Protein AF-A0A8E2E6J8-F1 (afdb_monomer)

Radius of gyration: 18.17 Å; Cα contacts (8 Å, |Δi|>4): 365; chains: 1; bounding box: 43×36×53 Å

Structure (mmCIF, N/CA/C/O backbone):
data_AF-A0A8E2E6J8-F1
#
_entry.id   AF-A0A8E2E6J8-F1
#
loop_
_atom_site.group_PDB
_atom_site.id
_atom_site.type_symbol
_atom_site.label_atom_id
_atom_site.label_alt_id
_atom_site.label_comp_id
_atom_site.label_asym_id
_atom_site.label_entity_id
_atom_site.label_seq_id
_atom_site.pdbx_PDB_ins_code
_atom_site.Cartn_x
_atom_site.Cartn_y
_atom_site.Cartn_z
_atom_site.occupancy
_atom_site.B_iso_or_equiv
_atom_site.auth_seq_id
_atom_site.auth_comp_id
_atom_site.auth_asym_id
_atom_site.auth_atom_id
_atom_site.pdbx_PDB_model_num
ATOM 1 N N . MET A 1 1 ? -7.596 -17.505 -2.147 1.00 49.59 1 MET A N 1
ATOM 2 C CA . MET A 1 1 ? -8.979 -17.289 -1.653 1.00 49.59 1 MET A CA 1
ATOM 3 C C . MET A 1 1 ? -8.978 -17.350 -0.128 1.00 49.59 1 MET A C 1
ATOM 5 O O . MET A 1 1 ? -9.032 -18.435 0.430 1.00 49.59 1 MET A O 1
ATOM 9 N N . GLY A 1 2 ? -8.846 -16.197 0.534 1.00 65.56 2 GLY A N 1
ATOM 10 C CA . GLY A 1 2 ? -8.866 -16.060 2.003 1.00 65.56 2 GLY A CA 1
ATOM 11 C C . GLY A 1 2 ? -9.694 -14.857 2.477 1.00 65.56 2 GLY A C 1
ATOM 12 O O . GLY A 1 2 ? -9.529 -14.381 3.594 1.00 65.56 2 GLY A O 1
ATOM 13 N N . GLN A 1 3 ? -10.557 -14.318 1.610 1.00 74.56 3 GLN A N 1
ATOM 14 C CA . GLN A 1 3 ? -11.328 -13.111 1.902 1.00 74.56 3 GLN A CA 1
ATOM 15 C C . GLN A 1 3 ? -12.484 -13.418 2.858 1.00 74.56 3 GLN A C 1
ATOM 17 O O . GLN A 1 3 ? -13.319 -14.285 2.601 1.00 74.56 3 GLN A O 1
ATOM 22 N N . THR A 1 4 ? -12.533 -12.686 3.971 1.00 88.44 4 THR A N 1
ATOM 23 C CA . THR A 1 4 ? -13.614 -12.763 4.961 1.00 88.44 4 THR A CA 1
ATOM 24 C C . THR A 1 4 ? -14.751 -11.797 4.612 1.00 88.44 4 THR A C 1
ATOM 26 O O . THR A 1 4 ? -14.530 -10.817 3.896 1.00 88.44 4 THR A O 1
ATOM 29 N N . PRO A 1 5 ? -15.964 -11.979 5.169 1.00 91.00 5 PRO A N 1
ATOM 30 C CA . PRO A 1 5 ? -17.040 -10.992 5.035 1.00 91.00 5 PRO A CA 1
ATOM 31 C C . PRO A 1 5 ? -16.622 -9.580 5.476 1.00 91.00 5 PRO A C 1
ATOM 33 O O . PRO A 1 5 ? -17.073 -8.588 4.907 1.00 91.00 5 PRO A O 1
ATOM 36 N N . LEU A 1 6 ? -15.723 -9.489 6.462 1.00 92.81 6 LEU A N 1
ATOM 37 C CA . LEU A 1 6 ? -15.169 -8.224 6.937 1.00 92.81 6 LEU A CA 1
ATOM 38 C C . LEU A 1 6 ? -14.197 -7.602 5.925 1.00 92.81 6 LEU A C 1
ATOM 40 O O . LEU A 1 6 ? -14.257 -6.396 5.710 1.00 92.81 6 LEU A O 1
ATOM 44 N N . SER A 1 7 ? -13.364 -8.410 5.259 1.00 91.44 7 SER A N 1
ATOM 45 C CA . SER A 1 7 ? -12.522 -7.952 4.145 1.00 91.44 7 SER A CA 1
ATOM 46 C C . SER A 1 7 ? -13.377 -7.414 2.992 1.00 91.44 7 SER A C 1
ATOM 48 O O . SER A 1 7 ? -13.139 -6.300 2.539 1.00 91.44 7 SER A O 1
ATOM 50 N N . TYR A 1 8 ? -14.451 -8.108 2.596 1.00 93.00 8 TYR A N 1
ATOM 51 C CA . TYR A 1 8 ? -15.375 -7.598 1.573 1.00 93.00 8 TYR A CA 1
ATOM 52 C C . TYR A 1 8 ? -16.055 -6.288 1.977 1.00 93.00 8 TYR A C 1
ATOM 54 O O . TYR A 1 8 ? -16.169 -5.375 1.155 1.00 93.00 8 TYR A O 1
ATOM 62 N N . ALA A 1 9 ? -16.502 -6.175 3.230 1.00 94.38 9 ALA A N 1
ATOM 63 C CA . ALA A 1 9 ? -17.072 -4.931 3.735 1.00 94.38 9 ALA A CA 1
ATOM 64 C C . ALA A 1 9 ? -16.045 -3.790 3.700 1.00 94.38 9 ALA A C 1
ATOM 66 O O . ALA A 1 9 ? -16.401 -2.666 3.354 1.00 94.38 9 ALA A O 1
ATOM 67 N N . ALA A 1 10 ? -14.779 -4.086 4.001 1.00 94.94 10 ALA A N 1
ATOM 68 C CA . ALA A 1 10 ? -13.703 -3.111 3.961 1.00 94.94 10 ALA A CA 1
ATOM 69 C C . ALA A 1 10 ? -13.342 -2.671 2.540 1.00 94.94 10 ALA A C 1
ATOM 71 O O . ALA A 1 10 ? -13.285 -1.472 2.299 1.00 94.94 10 ALA A O 1
ATOM 72 N N . VAL A 1 11 ? -13.202 -3.603 1.592 1.00 94.50 11 VAL A N 1
ATOM 73 C CA . VAL A 1 11 ? -12.947 -3.309 0.168 1.00 94.50 11 VAL A CA 1
ATOM 74 C C . VAL A 1 11 ? -14.029 -2.398 -0.424 1.00 94.50 11 VAL A C 1
ATOM 76 O O . VAL A 1 11 ? -13.728 -1.476 -1.180 1.00 94.50 11 VAL A O 1
ATOM 79 N N . ASN A 1 12 ? -15.296 -2.636 -0.071 1.00 94.31 12 ASN A N 1
ATOM 80 C CA . ASN A 1 12 ? -16.441 -1.905 -0.627 1.00 94.31 12 ASN A CA 1
ATOM 81 C C . ASN A 1 12 ? -16.873 -0.687 0.207 1.00 94.31 12 ASN A C 1
ATOM 83 O O . ASN A 1 12 ? -17.841 -0.020 -0.147 1.00 94.31 12 ASN A O 1
ATOM 87 N N . GLY A 1 13 ? -16.207 -0.394 1.327 1.00 94.12 13 GLY A N 1
ATOM 88 C CA . GLY A 1 13 ? -16.561 0.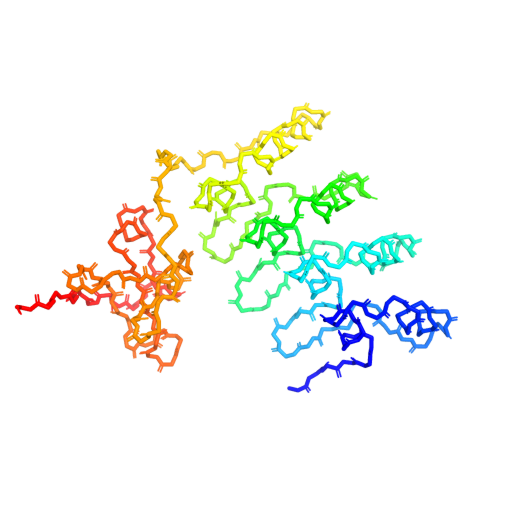752 2.171 1.00 94.12 13 GLY A CA 1
ATOM 89 C C . GLY A 1 13 ? -17.884 0.592 2.932 1.00 94.12 13 GLY A C 1
ATOM 90 O O . GLY A 1 13 ? -18.482 1.578 3.363 1.00 94.12 13 GLY A O 1
ATOM 91 N N . HIS A 1 14 ? -18.367 -0.638 3.123 1.00 96.44 14 HIS A N 1
ATOM 92 C CA . HIS A 1 14 ? -19.632 -0.932 3.800 1.00 96.44 14 HIS A CA 1
ATOM 93 C C . HIS A 1 14 ? -19.520 -0.780 5.326 1.00 96.44 14 HIS A C 1
ATOM 95 O O . HIS A 1 14 ? -19.567 -1.760 6.076 1.00 96.44 14 HIS A O 1
ATOM 101 N N . HIS A 1 15 ? -19.424 0.464 5.800 1.00 95.50 15 HIS A N 1
ATOM 102 C CA . HIS A 1 15 ? -19.243 0.807 7.214 1.00 95.50 15 HIS A CA 1
ATOM 103 C C . HIS A 1 15 ? -20.242 0.110 8.152 1.00 95.50 15 HIS A C 1
ATOM 105 O O . HIS A 1 15 ? -19.833 -0.479 9.148 1.00 95.50 15 HIS A O 1
ATOM 111 N N . ALA A 1 16 ? -21.542 0.116 7.833 1.00 94.69 16 ALA A N 1
ATOM 112 C CA . ALA A 1 16 ? -22.561 -0.496 8.692 1.00 94.69 16 ALA A CA 1
ATOM 113 C C . ALA A 1 16 ? -22.366 -2.016 8.856 1.00 94.69 16 ALA A C 1
ATOM 115 O O . ALA A 1 16 ? -22.532 -2.550 9.953 1.00 94.69 16 ALA A O 1
ATOM 116 N N . ILE A 1 17 ? -21.968 -2.703 7.780 1.00 94.50 17 ILE A N 1
ATOM 117 C CA . ILE A 1 17 ? -21.696 -4.145 7.796 1.00 94.50 17 ILE A CA 1
ATOM 118 C C . ILE A 1 17 ? -20.414 -4.422 8.582 1.00 94.50 17 ILE A C 1
ATOM 120 O O . ILE A 1 17 ? -20.414 -5.293 9.450 1.00 94.50 17 ILE A O 1
ATOM 124 N N . ALA A 1 18 ? -19.347 -3.655 8.343 1.00 93.81 18 ALA A N 1
ATOM 125 C CA . ALA A 1 18 ? -18.102 -3.776 9.100 1.00 93.81 18 ALA A CA 1
ATOM 126 C C . ALA A 1 18 ? -18.336 -3.558 10.607 1.00 93.81 18 ALA A C 1
ATOM 128 O O . ALA A 1 18 ? -17.886 -4.359 11.426 1.00 93.81 18 ALA A O 1
ATOM 129 N N . ALA A 1 19 ? -19.118 -2.538 10.978 1.00 94.00 19 ALA A N 1
ATOM 130 C CA . ALA A 1 19 ? -19.441 -2.230 12.370 1.00 94.00 19 ALA A CA 1
ATOM 131 C C . ALA A 1 19 ? -20.268 -3.341 13.022 1.00 94.00 19 ALA A C 1
ATOM 133 O O . ALA A 1 19 ? -20.006 -3.724 14.162 1.00 94.00 19 ALA A O 1
ATOM 134 N N . PHE A 1 20 ? -21.249 -3.886 12.299 1.00 93.94 20 PHE A N 1
ATOM 135 C CA . PHE A 1 20 ? -22.029 -5.026 12.768 1.00 93.94 20 PHE A CA 1
ATOM 136 C C . PHE A 1 20 ? -21.141 -6.254 13.009 1.00 93.94 20 PHE A C 1
ATOM 138 O O . PHE A 1 20 ? -21.194 -6.839 14.089 1.00 93.94 20 PHE A O 1
ATOM 145 N N . LEU A 1 21 ? -20.281 -6.603 12.047 1.00 92.31 21 LEU A N 1
ATOM 146 C CA . LEU A 1 21 ? -19.382 -7.755 12.137 1.00 92.31 21 LEU A CA 1
ATOM 147 C C . LEU A 1 21 ? -18.399 -7.633 13.307 1.00 92.31 21 LEU A C 1
ATOM 149 O O . LEU A 1 21 ? -18.267 -8.582 14.081 1.00 92.31 21 LEU A O 1
ATOM 153 N N . LEU A 1 22 ? -17.771 -6.468 13.493 1.00 90.69 22 LEU A N 1
ATOM 154 C CA . LEU A 1 22 ? -16.854 -6.222 14.612 1.00 90.69 22 LEU A CA 1
ATOM 155 C C . LEU A 1 22 ? -17.563 -6.310 15.972 1.00 90.69 22 LEU A C 1
ATOM 157 O O . LEU A 1 22 ? -17.026 -6.904 16.906 1.00 90.69 22 LEU A O 1
ATOM 161 N N . LYS A 1 23 ? -18.801 -5.804 16.078 1.00 91.31 23 LYS A N 1
ATOM 162 C CA . LYS A 1 23 ? -19.606 -5.889 17.311 1.00 91.31 23 LYS A CA 1
ATOM 163 C C . LYS A 1 23 ? -19.940 -7.319 17.724 1.00 91.31 23 LYS A C 1
ATOM 165 O O . LYS A 1 23 ? -20.132 -7.564 18.911 1.00 91.31 23 LYS A O 1
ATOM 170 N N . THR A 1 24 ? -20.000 -8.268 16.786 1.00 88.56 24 THR A N 1
ATOM 171 C CA . THR A 1 24 ? -20.251 -9.676 17.142 1.00 88.56 24 THR A CA 1
ATOM 172 C C . THR A 1 24 ? -19.119 -10.293 17.967 1.00 88.56 24 THR A C 1
ATOM 174 O O . THR A 1 24 ? -19.347 -11.296 18.639 1.00 88.56 24 THR A O 1
ATOM 177 N N . GLY A 1 25 ? -17.900 -9.738 17.894 1.00 78.81 25 GLY A N 1
ATOM 178 C CA . GLY A 1 25 ? -16.708 -10.260 18.571 1.00 78.81 25 GLY A CA 1
ATOM 179 C C . GLY A 1 25 ? -16.219 -11.621 18.058 1.00 78.81 25 GLY A C 1
ATOM 180 O O . GLY A 1 25 ? -15.277 -12.175 18.612 1.00 78.81 25 GLY A O 1
ATOM 181 N N . ARG A 1 26 ? -16.851 -12.175 17.015 1.00 84.38 26 ARG A N 1
ATOM 182 C CA . ARG A 1 26 ? -16.529 -13.497 16.445 1.00 84.38 26 ARG A CA 1
ATOM 183 C C . ARG A 1 26 ? -15.601 -13.429 15.237 1.00 84.38 26 ARG A C 1
ATOM 185 O O . ARG A 1 26 ? -15.216 -14.467 14.709 1.00 84.38 26 ARG A O 1
ATOM 192 N N . VAL A 1 27 ? -15.293 -12.225 14.766 1.00 87.81 27 VAL A N 1
ATOM 193 C CA . VAL A 1 27 ? -14.494 -12.002 13.563 1.00 87.81 27 VAL A CA 1
ATOM 194 C C . VAL A 1 27 ? -13.111 -11.510 13.962 1.00 87.81 27 VAL A C 1
ATOM 196 O O . VAL A 1 27 ? -12.988 -10.604 14.783 1.00 87.81 27 VAL A O 1
ATOM 199 N N . ASN A 1 28 ? -12.076 -12.091 13.358 1.00 89.31 28 ASN A N 1
ATOM 200 C CA . ASN A 1 28 ? -10.721 -11.571 13.460 1.00 89.31 28 ASN A CA 1
ATOM 201 C C . ASN A 1 28 ? -10.562 -10.359 12.525 1.00 89.31 28 ASN A C 1
ATOM 203 O O . ASN A 1 28 ? -10.654 -10.507 11.303 1.00 89.31 28 ASN A O 1
ATOM 207 N N . ALA A 1 29 ? -10.335 -9.175 13.099 1.00 90.25 29 ALA A N 1
ATOM 208 C CA . ALA A 1 29 ? -10.154 -7.934 12.349 1.00 90.25 29 ALA A CA 1
ATOM 209 C C . ALA A 1 29 ? -8.847 -7.901 11.537 1.00 90.25 29 ALA A C 1
ATOM 211 O O . ALA A 1 29 ? -8.815 -7.242 10.503 1.00 90.25 29 ALA A O 1
ATOM 212 N N . ASP A 1 30 ? -7.838 -8.683 11.936 1.00 91.50 30 ASP A N 1
ATOM 213 C CA . ASP A 1 30 ? -6.542 -8.809 11.253 1.00 91.50 30 ASP A CA 1
ATOM 214 C C . ASP A 1 30 ? -6.456 -10.070 10.380 1.00 91.50 30 ASP A C 1
ATOM 216 O O . ASP A 1 30 ? -5.372 -10.570 10.075 1.00 91.50 30 ASP A O 1
ATOM 220 N N . SER A 1 31 ? -7.602 -10.637 9.986 1.00 91.75 31 SER A N 1
ATOM 221 C CA . SER A 1 31 ? -7.614 -11.781 9.073 1.00 91.75 31 SER A CA 1
ATOM 222 C C . SER A 1 31 ? -6.916 -11.417 7.765 1.00 91.75 31 SER A C 1
ATOM 224 O O . SER A 1 31 ? -7.340 -10.488 7.083 1.00 91.75 31 SER A O 1
ATOM 226 N N . ARG A 1 32 ? -5.893 -12.183 7.389 1.00 92.25 32 ARG A N 1
ATOM 227 C CA . ARG A 1 32 ? -5.145 -11.985 6.146 1.00 92.25 32 ARG A CA 1
ATOM 228 C C . ARG A 1 32 ? -5.756 -12.791 5.004 1.00 92.25 32 ARG A C 1
ATOM 230 O O . ARG A 1 32 ? -6.172 -13.932 5.209 1.00 92.25 32 ARG A O 1
ATOM 237 N N . ASP A 1 33 ? -5.838 -12.191 3.822 1.00 91.12 33 ASP A N 1
ATOM 238 C CA . ASP A 1 33 ? -6.145 -12.922 2.593 1.00 91.12 33 ASP A CA 1
ATOM 239 C C . ASP A 1 33 ? -4.898 -13.630 2.026 1.00 91.12 33 ASP A C 1
ATOM 241 O O . ASP A 1 33 ? -3.853 -13.690 2.669 1.00 91.12 33 ASP A O 1
ATOM 245 N N . SER A 1 34 ? -5.007 -14.210 0.826 1.00 88.81 34 SER A N 1
ATOM 246 C CA . SER A 1 34 ? -3.901 -14.947 0.194 1.00 88.81 34 SER A CA 1
ATOM 247 C C . SER A 1 34 ? -2.731 -14.075 -0.267 1.00 88.81 34 SER A C 1
ATOM 249 O O . SER A 1 34 ? -1.727 -14.633 -0.684 1.00 88.81 34 SER A O 1
ATOM 251 N N . CYS A 1 35 ? -2.864 -12.749 -0.219 1.00 88.31 35 CYS A N 1
ATOM 252 C CA . CYS A 1 35 ? -1.773 -11.808 -0.458 1.00 88.31 35 CYS A CA 1
ATOM 253 C C . CYS A 1 35 ? -1.260 -11.219 0.867 1.00 88.31 35 CYS A C 1
ATOM 255 O O . CYS A 1 35 ? -0.581 -10.200 0.858 1.00 88.31 35 CYS A O 1
ATOM 257 N N . GLY A 1 36 ? -1.647 -11.769 2.023 1.00 90.62 36 GLY A N 1
ATOM 258 C CA . GLY A 1 36 ? -1.277 -11.229 3.331 1.00 90.62 36 GLY A CA 1
ATOM 259 C C . GLY A 1 36 ? -2.024 -9.951 3.736 1.00 90.62 36 GLY A C 1
ATOM 260 O O . GLY A 1 36 ? -1.708 -9.369 4.775 1.00 90.62 36 GLY A O 1
ATOM 261 N N . ARG A 1 37 ? -3.019 -9.495 2.960 1.00 93.25 37 ARG A N 1
ATOM 262 C CA . ARG A 1 37 ? -3.678 -8.192 3.164 1.00 93.25 37 ARG A CA 1
ATOM 263 C C . ARG A 1 37 ? -4.788 -8.291 4.208 1.00 93.25 37 ARG A C 1
ATOM 265 O O . ARG A 1 37 ? -5.607 -9.212 4.177 1.00 93.25 37 ARG A O 1
ATOM 272 N N . THR A 1 38 ? -4.841 -7.322 5.121 1.00 94.31 38 THR A N 1
ATOM 273 C CA . THR A 1 38 ? -5.881 -7.218 6.160 1.00 94.31 38 THR A CA 1
ATOM 274 C C . THR A 1 38 ? -7.079 -6.379 5.686 1.00 94.31 38 THR A C 1
ATOM 276 O O . THR A 1 38 ? -6.960 -5.591 4.744 1.00 94.31 38 THR A O 1
ATOM 279 N N . PRO A 1 39 ? -8.256 -6.473 6.335 1.00 94.62 39 PRO A N 1
ATOM 280 C CA . PRO A 1 39 ? -9.369 -5.558 6.093 1.00 94.62 39 PRO A CA 1
ATOM 281 C C . PRO A 1 39 ? -8.978 -4.078 6.204 1.00 94.62 39 PRO A C 1
ATOM 283 O O . PRO A 1 39 ? -9.431 -3.272 5.395 1.00 94.62 39 PRO A O 1
ATOM 286 N N . LEU A 1 40 ? -8.110 -3.714 7.155 1.00 94.75 40 LEU A N 1
ATOM 287 C CA . LEU A 1 40 ? -7.608 -2.345 7.276 1.00 94.75 40 LEU A CA 1
ATOM 288 C C . LEU A 1 40 ? -6.786 -1.932 6.049 1.00 94.75 40 LEU A C 1
ATOM 290 O O . LEU A 1 40 ? -6.992 -0.833 5.535 1.00 94.75 40 LEU A O 1
ATOM 294 N N . TRP A 1 41 ? -5.906 -2.812 5.560 1.00 94.50 41 TRP A N 1
ATOM 295 C CA . TRP A 1 41 ? -5.136 -2.582 4.335 1.00 94.50 41 TRP A CA 1
ATOM 296 C C . TRP A 1 41 ? -6.066 -2.283 3.152 1.00 94.50 41 TRP A C 1
ATOM 298 O O . TRP A 1 41 ? -5.895 -1.271 2.480 1.00 94.50 41 TRP A O 1
ATOM 308 N N . HIS A 1 42 ? -7.119 -3.087 2.962 1.00 94.81 42 HIS A N 1
ATOM 309 C CA . HIS A 1 42 ? -8.100 -2.890 1.883 1.00 94.81 42 HIS A CA 1
ATOM 310 C C . HIS A 1 42 ? -8.875 -1.575 2.016 1.00 94.81 42 HIS A C 1
ATOM 312 O O . HIS A 1 42 ? -9.060 -0.854 1.037 1.00 94.81 42 HIS A O 1
ATOM 318 N N . ALA A 1 43 ? -9.316 -1.229 3.229 1.00 95.38 43 ALA A N 1
ATOM 319 C CA . ALA A 1 43 ? -9.988 0.047 3.467 1.00 95.38 43 ALA A CA 1
ATOM 320 C C . ALA A 1 43 ? -9.056 1.239 3.191 1.00 95.38 43 ALA A C 1
ATOM 322 O O . ALA A 1 43 ? -9.509 2.265 2.679 1.00 95.38 43 ALA A O 1
ATOM 323 N N . ALA A 1 44 ? -7.765 1.100 3.506 1.00 95.06 44 ALA A N 1
ATOM 324 C CA . ALA A 1 44 ? -6.770 2.136 3.283 1.00 95.06 44 ALA A CA 1
ATOM 325 C C . ALA A 1 44 ? -6.401 2.298 1.800 1.00 95.06 44 ALA A C 1
ATOM 327 O O . ALA A 1 44 ? -6.366 3.426 1.309 1.00 95.06 44 ALA A O 1
ATOM 328 N N . GLU A 1 45 ? -6.210 1.186 1.081 1.00 94.12 45 GLU A N 1
ATOM 329 C CA . GLU A 1 45 ? -5.989 1.146 -0.372 1.00 94.12 45 GLU A CA 1
ATOM 330 C C . GLU A 1 45 ? -7.130 1.831 -1.133 1.00 94.12 45 GLU A C 1
ATOM 332 O O . GLU A 1 45 ? -6.880 2.541 -2.100 1.00 94.12 45 GLU A O 1
ATOM 337 N N . ARG A 1 46 ? -8.377 1.637 -0.687 1.00 93.94 46 ARG A N 1
ATOM 338 C CA . ARG A 1 46 ? -9.583 2.154 -1.354 1.00 93.94 46 ARG A CA 1
ATOM 339 C C . ARG A 1 46 ? -10.041 3.527 -0.866 1.00 93.94 46 ARG A C 1
ATOM 341 O O . ARG A 1 46 ? -10.995 4.077 -1.414 1.00 93.94 46 ARG A O 1
ATOM 348 N N . GLY A 1 47 ? -9.404 4.074 0.167 1.00 94.31 47 GLY A N 1
ATOM 349 C CA . GLY A 1 47 ? -9.732 5.401 0.687 1.00 94.31 47 GLY A CA 1
ATOM 350 C C . GLY A 1 47 ? -10.999 5.461 1.547 1.00 94.31 47 GLY A C 1
ATOM 351 O O . GLY A 1 47 ? -11.564 6.541 1.725 1.00 94.31 47 GLY A O 1
ATOM 352 N N . HIS A 1 48 ? -11.456 4.333 2.098 1.00 96.44 48 HIS A N 1
ATOM 353 C CA . HIS A 1 48 ? -12.698 4.248 2.872 1.00 96.44 48 HIS A CA 1
ATOM 354 C C . HIS A 1 48 ? -12.517 4.752 4.307 1.00 96.44 48 HIS A C 1
ATOM 356 O O . HIS A 1 48 ? -12.469 3.973 5.261 1.00 96.44 48 HIS A O 1
ATOM 362 N N . GLU A 1 49 ? -12.457 6.076 4.470 1.00 94.62 49 GLU A N 1
ATOM 363 C CA . GLU A 1 49 ? -12.187 6.752 5.750 1.00 94.62 49 GLU A CA 1
ATOM 364 C C . GLU A 1 49 ? -13.073 6.255 6.903 1.00 94.62 49 GLU A C 1
ATOM 366 O O . GLU A 1 49 ? -12.578 5.957 7.988 1.00 94.62 49 GLU A O 1
ATOM 371 N N . ALA A 1 50 ? -14.383 6.120 6.676 1.00 94.31 50 ALA A N 1
ATOM 372 C CA . ALA A 1 50 ? -15.319 5.693 7.716 1.00 94.31 50 ALA A CA 1
ATOM 373 C C . ALA A 1 50 ? -15.048 4.264 8.213 1.00 94.31 50 ALA A C 1
ATOM 375 O O . ALA A 1 50 ? -15.322 3.948 9.370 1.00 94.31 50 ALA A O 1
ATOM 376 N N . VAL A 1 51 ? -14.534 3.389 7.348 1.00 95.44 51 VAL A N 1
ATOM 377 C CA . VAL A 1 51 ? -14.164 2.020 7.722 1.00 95.44 51 VAL A CA 1
ATOM 378 C C . VAL A 1 51 ? -12.805 2.004 8.422 1.00 95.44 51 VAL A C 1
ATOM 380 O O . VAL A 1 51 ? -12.642 1.300 9.413 1.00 95.44 51 VAL A O 1
ATOM 383 N N . VAL A 1 52 ? -11.854 2.821 7.963 1.00 94.56 52 VAL A N 1
ATOM 384 C CA . VAL A 1 52 ? -10.552 2.989 8.625 1.00 94.56 52 VAL A CA 1
ATOM 385 C C . VAL A 1 52 ? -10.733 3.494 10.058 1.00 94.56 52 VAL A C 1
ATOM 387 O O . VAL A 1 52 ? -10.219 2.869 10.978 1.00 94.56 52 VAL A O 1
ATOM 390 N N . ASN A 1 53 ? -11.530 4.548 10.269 1.00 92.69 53 ASN A N 1
ATOM 391 C CA . ASN A 1 53 ? -11.837 5.058 11.613 1.00 92.69 53 ASN A CA 1
ATOM 392 C C . ASN A 1 53 ? -12.432 3.967 12.506 1.00 92.69 53 ASN A C 1
ATOM 394 O O . ASN A 1 53 ? -11.968 3.765 13.619 1.00 92.69 53 ASN A O 1
ATOM 398 N N . LEU A 1 54 ? -13.398 3.207 11.983 1.00 93.12 54 LEU A N 1
ATOM 399 C CA . LEU A 1 54 ? -14.022 2.113 12.719 1.00 93.12 54 LEU A CA 1
ATOM 400 C C . LEU A 1 54 ? -12.996 1.072 13.193 1.00 93.12 54 LEU A C 1
ATOM 402 O O . LEU A 1 54 ? -13.098 0.603 14.322 1.00 93.12 54 LEU A O 1
ATOM 406 N N . PHE A 1 55 ? -12.030 0.697 12.349 1.00 91.62 55 PHE A N 1
ATOM 407 C CA . PHE A 1 55 ? -10.971 -0.238 12.735 1.00 91.62 55 PHE A CA 1
ATOM 408 C C . PHE A 1 55 ? -10.036 0.359 13.788 1.00 91.62 55 PHE A C 1
ATOM 410 O O . PHE A 1 55 ? -9.743 -0.309 14.780 1.00 91.62 55 PHE A O 1
ATOM 417 N N . LEU A 1 56 ? -9.618 1.611 13.611 1.00 90.06 56 LEU A N 1
ATOM 418 C CA . LEU A 1 56 ? -8.729 2.311 14.541 1.00 90.06 56 LEU A CA 1
ATOM 419 C C . LEU A 1 56 ? -9.376 2.488 15.924 1.00 90.06 56 LEU A C 1
ATOM 421 O O . LEU A 1 56 ? -8.728 2.229 16.935 1.00 90.06 56 LEU A O 1
ATOM 425 N N . ASP A 1 57 ? -10.675 2.792 15.970 1.00 89.31 57 ASP A N 1
ATOM 426 C CA . ASP A 1 57 ? -11.457 2.923 17.206 1.00 89.31 57 ASP A CA 1
ATOM 427 C C . ASP A 1 57 ? -11.538 1.609 18.003 1.00 89.31 57 ASP A C 1
ATOM 429 O O . ASP A 1 57 ? -11.773 1.624 19.213 1.00 89.31 57 ASP A O 1
ATOM 433 N N . THR A 1 58 ? -11.334 0.450 17.361 1.00 84.94 58 THR A N 1
ATOM 434 C CA . THR A 1 58 ? -11.284 -0.824 18.095 1.00 84.94 58 THR A CA 1
ATOM 435 C C . THR A 1 58 ? -10.013 -0.990 18.924 1.00 84.94 58 THR A C 1
ATOM 437 O O . THR A 1 58 ? -10.024 -1.784 19.867 1.00 84.94 58 THR A O 1
ATOM 440 N N . GLY A 1 59 ? -8.922 -0.298 18.563 1.00 79.75 59 GLY A N 1
ATOM 441 C CA . GLY A 1 59 ? -7.609 -0.381 19.213 1.00 79.75 59 GLY A CA 1
ATOM 442 C C . GLY A 1 59 ? -6.937 -1.761 19.169 1.00 79.75 59 GLY A C 1
ATOM 443 O O . GLY A 1 59 ? -5.965 -1.985 19.884 1.00 79.75 59 GLY A O 1
ATOM 444 N N . LYS A 1 60 ? -7.471 -2.707 18.387 1.00 82.44 60 LYS A N 1
ATOM 445 C CA . LYS A 1 60 ? -7.023 -4.112 18.351 1.00 82.44 60 LYS A CA 1
ATOM 446 C C . LYS A 1 60 ? -6.388 -4.525 17.029 1.00 82.44 60 LYS A C 1
ATOM 448 O O . LYS A 1 60 ? -5.965 -5.667 16.926 1.00 82.44 60 LYS A O 1
ATOM 453 N N . VAL A 1 61 ? -6.386 -3.632 16.043 1.00 87.12 61 VAL A N 1
ATOM 454 C CA . VAL A 1 61 ? -5.889 -3.905 14.693 1.00 87.12 61 VAL A CA 1
ATOM 455 C C . VAL A 1 61 ? -4.408 -3.581 14.576 1.00 87.12 61 VAL A C 1
ATOM 457 O O . VAL A 1 61 ? -3.938 -2.574 15.110 1.00 87.12 61 VAL A O 1
ATOM 460 N N . ASP A 1 62 ? -3.688 -4.414 13.836 1.00 88.19 62 ASP A N 1
ATOM 461 C CA . ASP A 1 62 ? -2.306 -4.148 13.451 1.00 88.19 62 ASP A CA 1
ATOM 462 C C . ASP A 1 62 ? -2.271 -3.162 12.272 1.00 88.19 62 ASP A C 1
ATOM 464 O O . ASP A 1 62 ? -2.644 -3.486 11.142 1.00 88.19 62 ASP A O 1
ATOM 468 N N . VAL A 1 63 ? -1.823 -1.934 12.532 1.00 89.00 63 VAL A N 1
ATOM 469 C CA . VAL A 1 63 ? -1.764 -0.865 11.519 1.00 89.00 63 VAL A CA 1
ATOM 470 C C . VAL A 1 63 ? -0.500 -0.872 10.670 1.00 89.00 63 VAL A C 1
ATOM 472 O O . VAL A 1 63 ? -0.480 -0.221 9.626 1.00 89.00 63 VAL A O 1
ATOM 475 N N . ASP A 1 64 ? 0.531 -1.600 11.098 1.00 88.06 64 ASP A N 1
ATOM 476 C CA . ASP A 1 64 ? 1.799 -1.743 10.380 1.00 88.06 64 ASP A CA 1
ATOM 477 C C . ASP A 1 64 ? 1.899 -3.119 9.698 1.00 88.06 64 ASP A C 1
ATOM 479 O O . ASP A 1 64 ? 2.974 -3.531 9.250 1.00 88.06 64 ASP A O 1
ATOM 483 N N . CYS A 1 65 ? 0.767 -3.821 9.568 1.00 88.69 65 CYS A N 1
ATOM 484 C CA . CYS A 1 65 ? 0.691 -5.084 8.851 1.00 88.69 65 CYS A CA 1
ATOM 485 C C . CYS A 1 65 ? 1.170 -4.917 7.403 1.00 88.69 65 CYS A C 1
ATOM 487 O O . CYS A 1 65 ? 0.694 -4.051 6.674 1.00 88.69 65 CYS A O 1
ATOM 489 N N . LYS A 1 66 ? 2.107 -5.764 6.978 1.00 91.06 66 LYS A N 1
ATOM 490 C CA . LYS A 1 66 ? 2.587 -5.809 5.595 1.00 91.06 66 LYS A CA 1
ATOM 491 C C . LYS A 1 66 ? 1.850 -6.882 4.812 1.00 91.06 66 LYS A C 1
ATOM 493 O O . LYS A 1 66 ? 1.617 -7.967 5.349 1.00 91.06 66 LYS A O 1
ATOM 498 N N . ASP A 1 67 ? 1.512 -6.577 3.566 1.00 90.75 67 ASP A N 1
ATOM 499 C CA . ASP A 1 67 ? 1.110 -7.604 2.612 1.00 90.75 67 ASP A CA 1
ATOM 500 C C . ASP A 1 67 ? 2.324 -8.439 2.156 1.00 90.75 67 ASP A C 1
ATOM 502 O O . ASP A 1 67 ? 3.476 -8.039 2.324 1.00 90.75 67 ASP A O 1
ATOM 506 N N . GLU A 1 68 ? 2.066 -9.628 1.622 1.00 87.56 68 GLU A N 1
ATOM 507 C CA . GLU A 1 68 ? 3.094 -10.591 1.209 1.00 87.56 68 GLU A CA 1
ATOM 508 C C . GLU A 1 68 ? 3.604 -10.353 -0.217 1.00 87.56 68 GLU A C 1
ATOM 510 O O . GLU A 1 68 ? 4.644 -10.888 -0.589 1.00 87.56 68 GLU A O 1
ATOM 515 N N . GLU A 1 69 ? 2.889 -9.566 -1.019 1.00 81.31 69 GLU A N 1
ATOM 516 C CA . GLU A 1 69 ? 3.181 -9.373 -2.440 1.00 81.31 69 GLU A CA 1
ATOM 517 C C . GLU A 1 69 ? 4.170 -8.225 -2.657 1.00 81.31 69 GLU A C 1
ATOM 519 O O . GLU A 1 69 ? 5.174 -8.376 -3.349 1.00 81.31 69 GLU A O 1
ATOM 524 N N . TYR A 1 70 ? 3.913 -7.085 -2.019 1.00 81.94 70 TYR A N 1
ATOM 525 C CA . TYR A 1 70 ? 4.717 -5.874 -2.154 1.00 81.94 70 TYR A CA 1
ATOM 526 C C . TYR A 1 70 ? 5.298 -5.392 -0.829 1.00 81.94 70 TYR A C 1
ATOM 528 O O . TYR A 1 70 ? 6.190 -4.548 -0.840 1.00 81.94 70 TYR A O 1
ATOM 536 N N . GLY A 1 71 ? 4.849 -5.915 0.313 1.00 87.12 71 GLY A N 1
ATOM 537 C CA . GLY A 1 71 ? 5.281 -5.427 1.622 1.00 87.12 71 GLY A CA 1
ATOM 538 C C . GLY A 1 71 ? 4.707 -4.054 1.987 1.00 87.12 71 GLY A C 1
ATOM 539 O O . GLY A 1 71 ? 5.262 -3.384 2.865 1.00 87.12 71 GLY A O 1
ATOM 540 N N . ASP A 1 72 ? 3.628 -3.626 1.329 1.00 90.25 72 ASP A N 1
ATOM 541 C CA . ASP A 1 72 ? 2.918 -2.382 1.603 1.00 90.25 72 ASP A CA 1
ATOM 542 C C . ASP A 1 72 ? 2.189 -2.497 2.953 1.00 90.25 72 ASP A C 1
ATOM 544 O O . ASP A 1 72 ? 1.437 -3.438 3.223 1.00 90.25 72 ASP A O 1
ATOM 548 N N . THR A 1 73 ? 2.374 -1.491 3.807 1.00 92.81 73 THR A N 1
ATOM 549 C CA . THR A 1 73 ? 1.513 -1.267 4.976 1.00 92.81 73 THR A CA 1
ATOM 550 C C . THR A 1 73 ? 0.242 -0.514 4.574 1.00 92.81 73 THR A C 1
ATOM 552 O O . THR A 1 73 ? 0.234 0.144 3.529 1.00 92.81 73 THR A O 1
ATOM 555 N N . PRO A 1 74 ? -0.822 -0.498 5.402 1.00 92.94 74 PRO A N 1
ATOM 556 C CA . PRO A 1 74 ? -1.981 0.367 5.179 1.00 92.94 74 PRO A CA 1
ATOM 557 C C . PRO A 1 74 ? -1.609 1.832 4.894 1.00 92.94 74 PRO A C 1
ATOM 559 O O . PRO A 1 74 ? -2.216 2.474 4.037 1.00 92.94 74 PRO A O 1
ATOM 562 N N . LEU A 1 75 ? -0.574 2.359 5.564 1.00 92.12 75 LEU A N 1
ATOM 563 C CA . LEU A 1 75 ? -0.068 3.713 5.319 1.00 92.12 75 LEU A CA 1
ATOM 564 C C . LEU A 1 75 ? 0.539 3.860 3.914 1.00 92.12 75 LEU A C 1
ATOM 566 O O . LEU A 1 75 ? 0.248 4.839 3.227 1.00 92.12 75 LEU A O 1
ATOM 570 N N . LEU A 1 76 ? 1.363 2.897 3.484 1.00 90.44 76 LEU A N 1
ATOM 571 C CA . LEU A 1 76 ? 1.945 2.871 2.138 1.00 90.44 76 LEU A CA 1
ATOM 572 C C . LEU A 1 76 ? 0.852 2.764 1.071 1.00 90.44 76 LEU A C 1
ATOM 574 O O . LEU A 1 76 ? 0.855 3.556 0.131 1.00 90.44 76 LEU A O 1
ATOM 578 N N . ALA A 1 77 ? -0.132 1.880 1.260 1.00 91.31 77 ALA A N 1
ATOM 579 C CA . ALA A 1 77 ? -1.267 1.727 0.354 1.00 91.31 77 ALA A CA 1
ATOM 580 C C . ALA A 1 77 ? -2.081 3.029 0.214 1.00 91.31 77 ALA A C 1
ATOM 582 O O . ALA A 1 77 ? -2.422 3.431 -0.902 1.00 91.31 77 ALA A O 1
ATOM 583 N N . ALA A 1 78 ? -2.338 3.737 1.322 1.00 92.38 78 ALA A N 1
ATOM 584 C CA . ALA A 1 78 ? -3.024 5.030 1.303 1.00 92.38 78 ALA A CA 1
ATOM 585 C C . ALA A 1 78 ? -2.193 6.135 0.624 1.00 92.38 78 ALA A C 1
ATOM 587 O O . ALA A 1 78 ? -2.742 6.937 -0.136 1.00 92.38 78 ALA A O 1
ATOM 588 N N . ALA A 1 79 ? -0.877 6.180 0.869 1.00 90.44 79 ALA A N 1
ATOM 589 C CA . ALA A 1 79 ? 0.030 7.150 0.252 1.00 90.44 79 ALA A CA 1
ATOM 590 C C . ALA A 1 79 ? 0.168 6.932 -1.263 1.00 90.44 79 ALA A C 1
ATOM 592 O O . ALA A 1 79 ? 0.075 7.885 -2.036 1.00 90.44 79 ALA A O 1
ATOM 593 N N . LYS A 1 80 ? 0.318 5.671 -1.679 1.00 87.12 80 LYS A N 1
ATOM 594 C CA . LYS A 1 80 ? 0.400 5.216 -3.073 1.00 87.12 80 LYS A CA 1
ATOM 595 C C . LYS A 1 80 ? -0.848 5.565 -3.882 1.00 87.12 80 LYS A C 1
ATOM 597 O O . LYS A 1 80 ? -0.718 5.993 -5.021 1.00 87.12 80 LYS A O 1
ATOM 602 N N . ASN A 1 81 ? -2.035 5.457 -3.283 1.00 87.06 81 ASN A N 1
ATOM 603 C CA . ASN A 1 81 ? -3.310 5.761 -3.948 1.00 87.06 81 ASN A CA 1
ATOM 604 C C . ASN A 1 81 ? -3.812 7.205 -3.740 1.00 87.06 81 ASN A C 1
ATOM 606 O O . ASN A 1 81 ? -4.849 7.590 -4.281 1.00 87.06 81 ASN A O 1
ATOM 610 N N . GLY A 1 82 ? -3.094 8.035 -2.977 1.00 88.50 82 GLY A N 1
ATOM 611 C CA . GLY A 1 82 ? -3.435 9.452 -2.823 1.00 88.50 82 GLY A CA 1
ATOM 612 C C . GLY A 1 82 ? -4.556 9.747 -1.818 1.00 88.50 82 GLY A C 1
ATOM 613 O O . GLY A 1 82 ? -5.159 10.824 -1.858 1.00 88.50 82 GLY A O 1
ATOM 614 N N . HIS A 1 83 ? -4.862 8.827 -0.902 1.00 92.50 83 HIS A N 1
ATOM 615 C CA . HIS A 1 83 ? -5.990 8.949 0.024 1.00 92.50 83 HIS A CA 1
ATOM 616 C C . HIS A 1 83 ? -5.659 9.795 1.259 1.00 92.50 83 HIS A C 1
ATOM 618 O O . HIS A 1 83 ? -5.489 9.292 2.369 1.00 92.50 83 HIS A O 1
ATOM 624 N N . VAL A 1 84 ? -5.622 11.118 1.065 1.00 89.44 84 VAL A N 1
ATOM 625 C CA . VAL A 1 84 ? -5.298 12.112 2.106 1.00 89.44 84 VAL A CA 1
ATOM 626 C C . VAL A 1 84 ? -6.097 11.927 3.411 1.00 89.44 84 VAL A C 1
ATOM 628 O O . VAL A 1 84 ? -5.462 11.914 4.464 1.00 89.44 84 VAL A O 1
ATOM 631 N N . PRO A 1 85 ? -7.440 11.765 3.412 1.00 89.44 85 PRO A N 1
ATOM 632 C CA . PRO A 1 85 ? -8.189 11.649 4.667 1.00 89.44 85 PRO A CA 1
ATOM 633 C C . PRO A 1 85 ? -7.812 10.398 5.464 1.00 89.44 85 PRO A C 1
ATOM 635 O O . PRO A 1 85 ? -7.550 10.489 6.658 1.00 89.44 85 PRO A O 1
ATOM 638 N N . VAL A 1 86 ? -7.697 9.248 4.793 1.00 89.50 86 VAL A N 1
ATOM 639 C CA . VAL A 1 86 ? -7.238 7.991 5.405 1.00 89.50 86 VAL A CA 1
ATOM 640 C C . VAL A 1 86 ? -5.837 8.142 5.984 1.00 89.50 86 VAL A C 1
ATOM 642 O O . VAL A 1 86 ? -5.601 7.731 7.117 1.00 89.50 86 VAL A O 1
ATOM 645 N N . LEU A 1 87 ? -4.921 8.761 5.236 1.00 86.81 87 LEU A N 1
ATOM 646 C CA . LEU A 1 87 ? -3.549 8.981 5.680 1.00 86.81 87 LEU A CA 1
ATOM 647 C C . LEU A 1 87 ? -3.509 9.791 6.982 1.00 86.81 87 LEU A C 1
ATOM 649 O O . LEU A 1 87 ? -2.823 9.403 7.921 1.00 86.81 87 LEU A O 1
ATOM 653 N N . VAL A 1 88 ? -4.287 10.876 7.071 1.00 85.25 88 VAL A N 1
ATOM 654 C CA . VAL A 1 88 ? -4.403 11.678 8.300 1.00 85.25 88 VAL A CA 1
ATOM 655 C C . VAL A 1 88 ? -4.864 10.811 9.469 1.00 85.25 88 VAL A C 1
ATOM 657 O O . VAL A 1 88 ? -4.293 10.900 10.552 1.00 85.25 88 VAL A O 1
ATOM 660 N N . LYS A 1 89 ? -5.862 9.945 9.264 1.00 87.88 89 LYS A N 1
ATOM 661 C CA . LYS A 1 89 ? -6.360 9.057 10.323 1.00 87.88 89 LYS A CA 1
ATOM 662 C C . LYS A 1 89 ? -5.309 8.051 10.772 1.00 87.88 89 LYS A C 1
ATOM 664 O O . LYS A 1 89 ? -5.087 7.935 11.969 1.00 87.88 89 LYS A O 1
ATOM 669 N N . LEU A 1 90 ? -4.625 7.392 9.840 1.00 85.44 90 LEU A N 1
ATOM 670 C CA . LEU A 1 90 ? -3.561 6.436 10.161 1.00 85.44 90 LEU A CA 1
ATOM 671 C C . LEU A 1 90 ? -2.396 7.106 10.905 1.00 85.44 90 LEU A C 1
ATOM 673 O O . LEU A 1 90 ? -1.929 6.569 11.902 1.00 85.44 90 LEU A O 1
ATOM 677 N N . LEU A 1 91 ? -1.972 8.300 10.479 1.00 82.06 91 LEU A N 1
ATOM 678 C CA . LEU A 1 91 ? -0.889 9.049 11.129 1.00 82.06 91 LEU A CA 1
ATOM 679 C C . LEU A 1 91 ? -1.256 9.547 12.537 1.00 82.06 91 LEU A C 1
ATOM 681 O O . LEU A 1 91 ? -0.378 9.651 13.394 1.00 82.06 91 LEU A O 1
ATOM 685 N N . LEU A 1 92 ? -2.532 9.876 12.773 1.00 78.38 92 LEU A N 1
ATOM 686 C CA . LEU A 1 92 ? -3.024 10.362 14.066 1.00 78.38 92 LEU A CA 1
ATOM 687 C C . LEU A 1 92 ? -3.387 9.241 15.042 1.00 78.38 92 LEU A C 1
ATOM 689 O O . LEU A 1 92 ? -3.302 9.447 16.249 1.00 78.38 92 LEU A O 1
ATOM 693 N N . ALA A 1 93 ? -3.843 8.091 14.547 1.00 69.50 93 ALA A N 1
ATOM 694 C CA . ALA A 1 93 ? -4.502 7.102 15.390 1.00 69.50 93 ALA A CA 1
ATOM 695 C C . ALA A 1 93 ? -3.559 6.312 16.296 1.00 69.50 93 ALA A C 1
ATOM 697 O O . ALA A 1 93 ? -4.023 5.782 17.302 1.00 69.50 93 ALA A O 1
ATOM 698 N N . ILE A 1 94 ? -2.261 6.226 15.982 1.00 61.00 94 ILE A N 1
ATOM 699 C CA . ILE A 1 94 ? -1.307 5.469 16.798 1.00 61.00 94 ILE A CA 1
ATOM 700 C C . ILE A 1 94 ? 0.010 6.240 16.955 1.00 61.00 94 ILE A C 1
ATOM 702 O O . ILE A 1 94 ? 0.611 6.723 15.993 1.00 61.00 94 ILE A O 1
ATOM 706 N N . GLU A 1 95 ? 0.496 6.330 18.197 1.00 60.41 95 GLU A N 1
ATOM 707 C CA . GLU A 1 95 ? 1.817 6.893 18.505 1.00 60.41 95 GLU A CA 1
ATOM 708 C C . GLU A 1 95 ? 2.952 6.139 17.787 1.00 60.41 95 GLU A C 1
ATOM 710 O O . GLU A 1 95 ? 3.948 6.760 17.417 1.00 60.41 95 GLU A O 1
ATOM 715 N N . CYS A 1 96 ? 2.737 4.852 17.506 1.00 60.59 96 CYS A N 1
ATOM 716 C CA . CYS A 1 96 ? 3.683 3.887 16.948 1.00 60.59 96 CYS A CA 1
ATOM 717 C C . CYS A 1 96 ? 3.686 3.725 15.414 1.00 60.59 96 CYS A C 1
ATOM 719 O O . CYS A 1 96 ? 4.466 2.903 14.945 1.00 60.59 96 CYS A O 1
ATOM 721 N N . VAL A 1 97 ? 2.862 4.443 14.630 1.00 70.31 97 VAL A N 1
ATOM 722 C CA . VAL A 1 97 ? 2.852 4.252 13.161 1.00 70.31 97 VAL A CA 1
ATOM 723 C C . VAL A 1 97 ? 4.225 4.560 12.578 1.00 70.31 97 VAL A C 1
ATOM 725 O O . VAL A 1 97 ? 4.745 5.673 12.725 1.00 70.31 97 VAL A O 1
ATOM 728 N N . ASN A 1 98 ? 4.798 3.591 11.865 1.00 77.44 98 ASN A N 1
ATOM 729 C CA . ASN A 1 98 ? 6.092 3.772 11.230 1.00 77.44 98 ASN A CA 1
ATOM 730 C C . ASN A 1 98 ? 5.962 4.569 9.921 1.00 77.44 98 ASN A C 1
ATOM 732 O O . ASN A 1 98 ? 5.791 4.016 8.833 1.00 77.44 98 ASN A O 1
ATOM 736 N N . VAL A 1 99 ? 6.117 5.893 10.013 1.00 80.00 99 VAL A N 1
ATOM 737 C CA . VAL A 1 99 ? 6.085 6.811 8.855 1.00 80.00 99 VAL A CA 1
ATOM 738 C C . VAL A 1 99 ? 7.203 6.562 7.833 1.00 80.00 99 VAL A C 1
ATOM 740 O O . VAL A 1 99 ? 7.088 6.977 6.683 1.00 80.00 99 VAL A O 1
ATOM 743 N N . ASN A 1 100 ? 8.267 5.863 8.238 1.00 82.19 100 ASN A N 1
ATOM 744 C CA . ASN A 1 100 ? 9.377 5.440 7.385 1.00 82.19 100 ASN A CA 1
ATOM 745 C C . ASN A 1 100 ? 9.273 3.966 6.983 1.00 82.19 100 ASN A C 1
ATOM 747 O O . ASN A 1 100 ? 10.281 3.373 6.584 1.00 82.19 100 ASN A O 1
ATOM 751 N N . SER A 1 101 ? 8.092 3.353 7.111 1.00 84.12 101 SER A N 1
ATOM 752 C CA . SER A 1 101 ? 7.904 1.983 6.655 1.00 84.12 101 SER A CA 1
ATOM 753 C C . SER A 1 101 ? 8.330 1.863 5.196 1.00 84.12 101 SER A C 1
ATOM 755 O O . SER A 1 101 ? 8.061 2.737 4.369 1.00 84.12 101 SER A O 1
ATOM 757 N N . LYS A 1 102 ? 9.049 0.783 4.916 1.00 85.50 102 LYS A N 1
ATOM 758 C CA . LYS A 1 102 ? 9.561 0.453 3.597 1.00 85.50 102 LYS A CA 1
ATOM 759 C C . LYS A 1 102 ? 8.838 -0.775 3.088 1.00 85.50 102 LYS A C 1
ATOM 761 O O . LYS A 1 102 ? 8.735 -1.768 3.821 1.00 85.50 102 LYS A O 1
ATOM 766 N N . ASP A 1 103 ? 8.386 -0.689 1.850 1.00 83.81 103 ASP A N 1
ATOM 767 C CA . ASP A 1 103 ? 7.921 -1.853 1.111 1.00 83.81 103 ASP A CA 1
ATOM 768 C C . ASP A 1 103 ? 9.097 -2.741 0.663 1.00 83.81 103 ASP A C 1
ATOM 770 O O . ASP A 1 103 ? 10.260 -2.480 1.001 1.00 83.81 103 ASP A O 1
ATOM 774 N N . ALA A 1 104 ? 8.799 -3.819 -0.061 1.00 81.75 104 ALA A N 1
ATOM 775 C CA . ALA A 1 104 ? 9.785 -4.791 -0.530 1.00 81.75 104 ALA A CA 1
ATOM 776 C C . ALA A 1 104 ? 10.857 -4.181 -1.451 1.00 81.75 104 ALA A C 1
ATOM 778 O O . ALA A 1 104 ? 11.951 -4.724 -1.556 1.00 81.75 104 ALA A O 1
ATOM 779 N N . PHE A 1 105 ? 10.585 -3.021 -2.053 1.00 75.00 105 PHE A N 1
ATOM 780 C CA . PHE A 1 105 ? 11.512 -2.297 -2.926 1.00 75.00 105 PHE A CA 1
ATOM 781 C C . PHE A 1 105 ? 12.167 -1.109 -2.216 1.00 75.00 105 PHE A C 1
ATOM 783 O O . PHE A 1 105 ? 12.686 -0.195 -2.855 1.00 75.00 105 PHE A O 1
ATOM 790 N N . HIS A 1 106 ? 12.130 -1.094 -0.881 1.00 78.12 106 HIS A N 1
ATOM 791 C CA . HIS A 1 106 ? 12.664 -0.025 -0.043 1.00 78.12 106 HIS A CA 1
ATOM 792 C C . HIS A 1 106 ? 12.011 1.354 -0.248 1.00 78.12 106 HIS A C 1
ATOM 794 O O . HIS A 1 106 ? 12.570 2.364 0.196 1.00 78.12 106 HIS A O 1
ATOM 800 N N . ARG A 1 107 ? 10.820 1.416 -0.857 1.00 81.88 107 ARG A N 1
ATOM 801 C CA . ARG A 1 107 ? 10.102 2.673 -1.102 1.00 81.88 107 ARG A CA 1
ATOM 802 C C . ARG A 1 107 ? 9.326 3.066 0.155 1.00 81.88 107 ARG A C 1
ATOM 804 O O . ARG A 1 107 ? 8.754 2.226 0.847 1.00 81.88 107 ARG A O 1
ATOM 811 N N . THR A 1 108 ? 9.329 4.359 0.461 1.00 87.12 108 THR A N 1
ATOM 812 C CA . THR A 1 108 ? 8.654 4.943 1.632 1.00 87.12 108 THR A CA 1
ATOM 813 C C . THR A 1 108 ? 7.349 5.640 1.231 1.00 87.12 108 THR A C 1
ATOM 815 O O . THR A 1 108 ? 7.143 5.927 0.047 1.00 87.12 108 THR A O 1
ATOM 818 N N . PRO A 1 109 ? 6.474 6.014 2.186 1.00 87.81 109 PRO A N 1
ATOM 819 C CA . PRO A 1 109 ? 5.302 6.837 1.882 1.00 87.81 109 PRO A CA 1
ATOM 820 C C . PRO A 1 109 ? 5.661 8.155 1.177 1.00 87.81 109 PRO A C 1
ATOM 822 O O . PRO A 1 109 ? 4.939 8.603 0.288 1.00 87.81 109 PRO A O 1
ATOM 825 N N . VAL A 1 110 ? 6.808 8.753 1.523 1.00 86.06 110 VAL A N 1
ATOM 826 C CA . VAL A 1 110 ? 7.321 9.978 0.883 1.00 86.06 110 VAL A CA 1
ATOM 827 C C . VAL A 1 110 ? 7.740 9.720 -0.561 1.00 86.06 110 VAL A C 1
ATOM 829 O O . VAL A 1 110 ? 7.436 10.540 -1.427 1.00 86.06 110 VAL A O 1
ATOM 832 N N . TRP A 1 111 ? 8.377 8.578 -0.841 1.00 83.81 111 TRP A N 1
ATOM 833 C CA . TRP A 1 111 ? 8.705 8.173 -2.210 1.00 83.81 111 TRP A CA 1
ATOM 834 C C . TRP A 1 111 ? 7.442 8.113 -3.077 1.00 83.81 111 TRP A C 1
ATOM 836 O O . TRP A 1 111 ? 7.376 8.766 -4.118 1.00 83.81 111 TRP A O 1
ATOM 846 N N . TRP A 1 112 ? 6.401 7.425 -2.597 1.00 84.69 112 TRP A N 1
ATOM 847 C CA . TRP A 1 112 ? 5.127 7.293 -3.310 1.00 84.69 112 TRP A CA 1
ATOM 848 C C . TRP A 1 112 ? 4.428 8.636 -3.527 1.00 84.69 112 TRP A C 1
ATOM 850 O O . TRP A 1 112 ? 3.912 8.898 -4.616 1.00 84.69 112 TRP A O 1
ATOM 860 N N . ALA A 1 113 ? 4.451 9.508 -2.517 1.00 84.50 113 ALA A N 1
ATOM 861 C CA . ALA A 1 113 ? 3.846 10.829 -2.593 1.00 84.50 113 ALA A CA 1
ATOM 862 C C . ALA A 1 113 ? 4.575 11.764 -3.573 1.00 84.50 113 ALA A C 1
ATOM 864 O O . ALA A 1 113 ? 3.913 12.482 -4.319 1.00 84.50 113 ALA A O 1
ATOM 865 N N . ARG A 1 114 ? 5.916 11.730 -3.638 1.00 81.12 114 ARG A N 1
ATOM 866 C CA . ARG A 1 114 ? 6.680 12.464 -4.665 1.00 81.12 114 ARG A CA 1
ATOM 867 C C . ARG A 1 114 ? 6.407 11.909 -6.053 1.00 81.12 114 ARG A C 1
ATOM 869 O O . ARG A 1 114 ? 6.095 12.674 -6.960 1.00 81.12 114 ARG A O 1
ATOM 876 N N . ARG A 1 115 ? 6.485 10.584 -6.199 1.00 77.75 115 ARG A N 1
ATOM 877 C CA . ARG A 1 115 ? 6.351 9.901 -7.488 1.00 77.75 115 ARG A CA 1
ATOM 878 C C . ARG A 1 115 ? 4.997 10.153 -8.147 1.00 77.75 115 ARG A C 1
ATOM 880 O O . ARG A 1 115 ? 4.944 10.320 -9.357 1.00 77.75 115 ARG A O 1
ATOM 887 N N . ASN A 1 116 ? 3.925 10.214 -7.360 1.00 75.69 116 ASN A N 1
ATOM 888 C CA . ASN A 1 116 ? 2.577 10.485 -7.864 1.00 75.69 116 ASN A CA 1
ATOM 889 C C . ASN A 1 116 ? 2.203 11.977 -7.892 1.00 75.69 116 ASN A C 1
ATOM 891 O O . ASN A 1 116 ? 1.097 12.314 -8.318 1.00 75.69 116 ASN A O 1
ATOM 895 N N . GLY A 1 117 ? 3.079 12.872 -7.424 1.00 78.62 117 GLY A N 1
ATOM 896 C CA . GLY A 1 117 ? 2.783 14.301 -7.343 1.00 78.62 117 GLY A CA 1
ATOM 897 C C . GLY A 1 117 ? 1.670 14.628 -6.340 1.00 78.62 117 GLY A C 1
ATOM 898 O O . GLY A 1 117 ? 0.747 15.374 -6.659 1.00 78.62 117 GLY A O 1
ATOM 899 N N . TYR A 1 118 ? 1.732 14.068 -5.127 1.00 84.31 118 TYR A N 1
ATOM 900 C CA . TYR A 1 118 ? 0.784 14.313 -4.032 1.00 84.31 118 TYR A CA 1
ATOM 901 C C . TYR A 1 118 ? 1.345 15.303 -2.993 1.00 84.31 118 TYR A C 1
ATOM 903 O O . TYR A 1 118 ? 1.714 14.890 -1.888 1.00 84.31 118 TYR A O 1
ATOM 911 N N . PRO A 1 119 ? 1.364 16.625 -3.272 1.00 83.25 119 PRO A N 1
ATOM 912 C CA . PRO A 1 119 ? 1.970 17.619 -2.380 1.00 83.25 119 PRO A CA 1
ATOM 913 C C . PRO A 1 119 ? 1.313 17.642 -0.997 1.00 83.25 119 PRO A C 1
ATOM 915 O O . PRO A 1 119 ? 1.995 17.711 0.017 1.00 83.25 119 PRO A O 1
ATOM 918 N N . ARG A 1 120 ? -0.014 17.462 -0.929 1.00 87.38 120 ARG A N 1
ATOM 919 C CA . ARG A 1 120 ? -0.737 17.406 0.353 1.00 87.38 120 ARG A CA 1
ATOM 920 C C . ARG A 1 120 ? -0.302 16.232 1.232 1.00 87.38 120 ARG A C 1
ATOM 922 O O . ARG A 1 120 ? -0.331 16.359 2.449 1.00 87.38 120 ARG A O 1
ATOM 929 N N . ILE A 1 121 ? 0.062 15.094 0.637 1.00 87.88 121 ILE A N 1
ATOM 930 C CA . ILE A 1 121 ? 0.552 13.926 1.382 1.00 87.88 121 ILE A CA 1
ATOM 931 C C . ILE A 1 121 ? 1.975 14.180 1.877 1.00 87.88 121 ILE A C 1
ATOM 933 O O . ILE A 1 121 ? 2.273 13.865 3.025 1.00 87.88 121 ILE A O 1
ATOM 937 N N . LEU A 1 122 ? 2.823 14.797 1.049 1.00 86.75 122 LEU A N 1
ATOM 938 C CA . LEU A 1 122 ? 4.177 15.192 1.443 1.00 86.75 122 LEU A CA 1
ATOM 939 C C . LEU A 1 122 ? 4.162 16.141 2.639 1.00 86.75 122 LEU A C 1
ATOM 941 O O . LEU A 1 122 ? 4.817 15.859 3.640 1.00 86.75 122 LEU A O 1
ATOM 945 N N . ASP A 1 123 ? 3.351 17.197 2.570 1.00 88.19 123 ASP A N 1
ATOM 946 C CA . ASP A 1 123 ? 3.213 18.170 3.655 1.00 88.19 123 ASP A CA 1
ATOM 947 C C . ASP A 1 123 ? 2.765 17.506 4.963 1.00 88.19 123 ASP A C 1
ATOM 949 O O . ASP A 1 123 ? 3.234 17.865 6.042 1.00 88.19 123 ASP A O 1
ATOM 953 N N . LEU A 1 124 ? 1.843 16.542 4.882 1.00 88.38 124 LEU A N 1
ATOM 954 C CA . LEU A 1 124 ? 1.358 15.807 6.050 1.00 88.38 124 LEU A CA 1
ATOM 955 C C . LEU A 1 124 ? 2.443 14.913 6.647 1.00 88.38 124 LEU A C 1
ATOM 957 O O . LEU A 1 124 ? 2.688 14.990 7.847 1.00 88.38 124 LEU A O 1
ATOM 961 N N . LEU A 1 125 ? 3.114 14.106 5.822 1.00 86.69 125 LEU A N 1
ATOM 962 C CA . LEU A 1 125 ? 4.186 13.217 6.274 1.00 86.69 125 LEU A CA 1
ATOM 963 C C . LEU A 1 125 ? 5.336 14.008 6.903 1.00 86.69 125 LEU A C 1
ATOM 965 O O . LEU A 1 125 ? 5.836 13.619 7.957 1.00 86.69 125 LEU A O 1
ATOM 969 N N . GLN A 1 126 ? 5.711 15.141 6.304 1.00 86.06 126 GLN A N 1
ATOM 970 C CA . GLN A 1 126 ? 6.756 16.013 6.827 1.00 86.06 126 GLN A CA 1
ATOM 971 C C . GLN A 1 126 ? 6.360 16.643 8.165 1.00 86.06 126 GLN A C 1
ATOM 973 O O . GLN A 1 126 ? 7.116 16.535 9.129 1.00 86.06 126 GLN A O 1
ATOM 978 N N . LYS A 1 127 ? 5.152 17.211 8.272 1.00 86.25 127 LYS A N 1
ATOM 979 C CA . LYS A 1 127 ? 4.651 17.763 9.542 1.00 86.25 127 LYS A CA 1
ATOM 980 C C . LYS A 1 127 ? 4.604 16.712 10.644 1.00 86.25 127 LYS A C 1
ATOM 982 O O . LYS A 1 127 ? 4.994 16.995 11.772 1.00 86.25 127 LYS A O 1
ATOM 987 N N . THR A 1 128 ? 4.138 15.501 10.341 1.00 84.94 128 THR A N 1
ATOM 988 C CA . THR A 1 128 ? 4.088 14.415 11.327 1.00 84.94 128 THR A CA 1
ATOM 989 C C . THR A 1 128 ? 5.487 13.961 11.741 1.00 84.94 128 THR A C 1
ATOM 991 O O . THR A 1 128 ? 5.715 13.708 12.923 1.00 84.94 128 THR A O 1
ATOM 994 N N . ALA A 1 129 ? 6.437 13.886 10.807 1.00 83.19 129 ALA A N 1
ATOM 995 C CA . ALA A 1 129 ? 7.821 13.550 11.119 1.00 83.19 129 ALA A CA 1
ATOM 996 C C . ALA A 1 129 ? 8.494 14.616 11.996 1.00 83.19 129 ALA A C 1
ATOM 998 O O . ALA A 1 129 ? 9.122 14.265 12.991 1.00 83.19 129 ALA A O 1
ATOM 999 N N . GLU A 1 130 ? 8.294 15.902 11.690 1.00 82.75 130 GLU A N 1
ATOM 1000 C CA . GLU A 1 130 ? 8.771 17.026 12.505 1.00 82.75 130 GLU A CA 1
ATOM 1001 C C . GLU A 1 130 ? 8.177 16.983 13.920 1.00 82.75 130 GLU A C 1
ATOM 1003 O O . GLU A 1 130 ? 8.910 17.076 14.902 1.00 82.75 130 GLU A O 1
ATOM 1008 N N . GLN A 1 131 ? 6.863 16.757 14.037 1.00 82.06 131 GLN A N 1
ATOM 1009 C CA . GLN A 1 131 ? 6.174 16.635 15.329 1.00 82.06 131 GLN A CA 1
ATOM 1010 C C . GLN A 1 131 ? 6.689 15.464 16.173 1.00 82.06 131 GLN A C 1
ATOM 1012 O O . GLN A 1 131 ? 6.779 15.583 17.393 1.00 82.06 131 GLN A O 1
ATOM 1017 N N . LYS A 1 132 ? 7.016 14.332 15.540 1.00 79.06 132 LYS A N 1
ATOM 1018 C CA . LYS A 1 132 ? 7.501 13.123 16.223 1.00 79.06 132 LYS A CA 1
ATOM 1019 C C . LYS A 1 132 ? 9.032 13.058 16.337 1.00 79.06 132 LYS A C 1
ATOM 1021 O O . LYS A 1 132 ? 9.546 12.088 16.887 1.00 79.06 132 LYS A O 1
ATOM 1026 N N . GLY A 1 133 ? 9.765 14.048 15.820 1.00 77.62 133 GLY A N 1
ATOM 1027 C CA . GLY A 1 133 ? 11.233 14.048 15.795 1.00 77.62 133 GLY A CA 1
ATOM 1028 C C . GLY A 1 133 ? 11.844 12.913 14.959 1.00 77.62 133 GLY A C 1
ATOM 1029 O O . GLY A 1 133 ? 12.954 12.465 15.241 1.00 77.62 133 GLY A O 1
ATOM 1030 N N . ILE A 1 134 ? 11.120 12.416 13.954 1.00 78.44 134 ILE A N 1
ATOM 1031 C CA . ILE A 1 134 ? 11.545 11.301 13.103 1.00 78.44 134 ILE A CA 1
ATOM 1032 C C . ILE A 1 134 ? 12.297 11.856 11.888 1.00 78.44 134 ILE A C 1
ATOM 1034 O O . ILE A 1 134 ? 11.786 12.703 11.161 1.00 78.44 134 ILE A O 1
ATOM 1038 N N . SER A 1 135 ? 13.503 11.350 11.622 1.00 77.06 135 SER A N 1
ATOM 1039 C CA . SER A 1 135 ? 14.222 11.648 10.377 1.00 77.06 135 SER A CA 1
ATOM 1040 C C . SER A 1 135 ? 13.581 10.889 9.211 1.00 77.06 135 SER A C 1
ATOM 1042 O O . SER A 1 135 ? 13.536 9.661 9.234 1.00 77.06 135 SER A O 1
ATOM 1044 N N . ILE A 1 136 ? 13.064 11.593 8.201 1.00 69.88 136 ILE A N 1
ATOM 1045 C CA . ILE A 1 136 ? 12.513 10.969 6.988 1.00 69.88 136 ILE A CA 1
ATOM 1046 C C . ILE A 1 136 ? 13.658 10.446 6.119 1.00 69.88 136 ILE A C 1
ATOM 1048 O O . ILE A 1 136 ? 14.581 11.191 5.787 1.00 69.88 136 ILE A O 1
ATOM 1052 N N . CYS A 1 137 ? 13.569 9.188 5.677 1.00 66.81 137 CYS A N 1
ATOM 1053 C CA . CYS A 1 137 ? 14.460 8.676 4.636 1.00 66.81 137 CYS A CA 1
ATOM 1054 C C . CYS A 1 137 ? 14.123 9.333 3.286 1.00 66.81 137 CYS A C 1
ATOM 1056 O O . CYS A 1 137 ? 13.294 8.830 2.527 1.00 66.81 137 CYS A O 1
ATOM 1058 N N . ASN A 1 138 ? 14.785 10.451 2.986 1.00 62.72 138 ASN A N 1
ATOM 1059 C CA . ASN A 1 138 ? 14.835 11.044 1.653 1.00 62.72 138 ASN A CA 1
ATOM 1060 C C . ASN A 1 138 ? 15.830 10.244 0.802 1.00 62.72 138 ASN A C 1
ATOM 1062 O O . ASN A 1 138 ? 16.973 10.643 0.628 1.00 62.72 138 ASN A O 1
ATOM 1066 N N . ILE A 1 139 ? 15.423 9.069 0.318 1.00 60.03 139 ILE A N 1
ATOM 1067 C CA . ILE A 1 139 ? 16.100 8.489 -0.845 1.00 60.03 139 ILE A CA 1
ATOM 1068 C C . ILE A 1 139 ? 15.562 9.299 -2.025 1.00 60.03 139 ILE A C 1
ATOM 1070 O O . ILE A 1 139 ? 14.391 9.179 -2.392 1.00 60.03 139 ILE A O 1
ATOM 1074 N N . ASP A 1 140 ? 16.369 10.261 -2.458 1.00 45.97 140 ASP A N 1
ATOM 1075 C CA . ASP A 1 140 ? 15.963 11.364 -3.317 1.00 45.97 140 ASP A CA 1
ATOM 1076 C C . ASP A 1 140 ? 15.478 10.885 -4.692 1.00 45.97 140 ASP A C 1
ATOM 1078 O O . ASP A 1 140 ? 16.180 10.191 -5.421 1.00 45.97 140 ASP A O 1
ATOM 1082 N N . LEU A 1 141 ? 14.274 11.321 -5.065 1.00 50.59 141 LEU A N 1
ATOM 1083 C C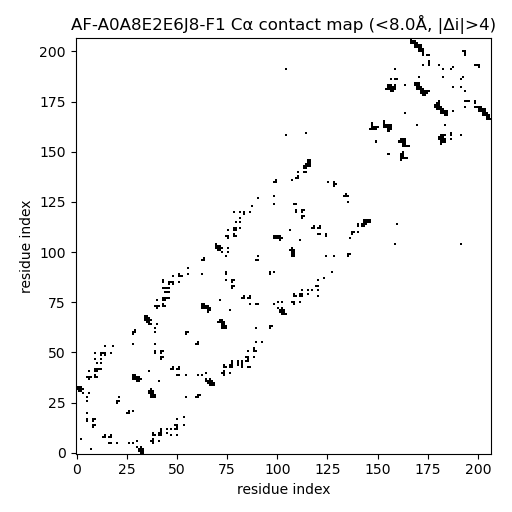A . LEU A 1 141 ? 13.929 11.602 -6.453 1.00 50.59 141 LEU A CA 1
ATOM 1084 C C . LEU A 1 141 ? 13.966 13.130 -6.603 1.00 50.59 141 LEU A C 1
ATOM 1086 O O . LEU A 1 141 ? 13.338 13.814 -5.783 1.00 50.59 141 LEU A O 1
ATOM 1090 N N . PRO A 1 142 ? 14.629 13.678 -7.636 1.00 42.72 142 PRO A N 1
ATOM 1091 C CA . PRO A 1 142 ? 14.233 14.968 -8.170 1.00 42.72 142 PRO A CA 1
ATOM 1092 C C . PRO A 1 142 ? 12.776 14.868 -8.642 1.00 42.72 142 PRO A C 1
ATOM 1094 O O . PRO A 1 142 ? 12.328 13.838 -9.147 1.00 42.72 142 PRO A O 1
ATOM 1097 N N . ALA A 1 143 ? 12.023 15.917 -8.349 1.00 44.41 143 ALA A N 1
ATOM 1098 C CA . ALA A 1 143 ? 10.577 15.965 -8.443 1.00 44.41 143 ALA A CA 1
ATOM 1099 C C . ALA A 1 143 ? 10.028 15.741 -9.868 1.00 44.41 143 ALA A C 1
ATOM 1101 O O . ALA A 1 143 ? 10.708 15.973 -10.861 1.00 44.41 143 ALA A O 1
ATOM 1102 N N . GLU A 1 144 ? 8.747 15.355 -9.910 1.00 46.16 144 GLU A N 1
ATOM 1103 C CA . GLU A 1 144 ? 7.826 15.534 -11.044 1.00 46.16 144 GLU A CA 1
ATOM 1104 C C . GLU A 1 144 ? 8.032 14.634 -12.277 1.00 46.16 144 GLU A C 1
ATOM 1106 O O . GLU A 1 144 ? 8.126 15.114 -13.404 1.00 46.16 144 GLU A O 1
ATOM 1111 N N . ALA A 1 145 ? 7.953 13.310 -12.118 1.00 48.06 145 ALA A N 1
ATOM 1112 C CA . ALA A 1 145 ? 7.516 12.506 -13.261 1.00 48.06 145 ALA A CA 1
ATOM 1113 C C . ALA A 1 145 ? 6.017 12.752 -13.471 1.00 48.06 145 ALA A C 1
ATOM 1115 O O . ALA A 1 145 ? 5.199 12.470 -12.592 1.00 48.06 145 ALA A O 1
ATOM 1116 N N . ALA A 1 146 ? 5.654 13.335 -14.613 1.00 50.94 146 ALA A N 1
ATOM 1117 C CA . ALA A 1 146 ? 4.259 13.525 -14.981 1.00 50.94 146 ALA A CA 1
ATOM 1118 C C . ALA A 1 146 ? 3.542 12.167 -14.940 1.00 50.94 146 ALA A C 1
ATOM 1120 O O . ALA A 1 146 ? 4.006 11.194 -15.533 1.00 50.94 146 ALA A O 1
ATOM 1121 N N . ARG A 1 147 ? 2.412 12.088 -14.226 1.00 53.34 147 ARG A N 1
ATOM 1122 C CA . ARG A 1 147 ? 1.592 10.874 -14.158 1.00 53.34 147 ARG A CA 1
ATOM 1123 C C . ARG A 1 147 ? 1.137 10.519 -15.571 1.00 53.34 147 ARG A C 1
ATOM 1125 O O . ARG A 1 147 ? 0.207 11.141 -16.077 1.00 53.34 147 ARG A O 1
ATOM 1132 N N . VAL A 1 148 ? 1.768 9.527 -16.194 1.00 53.69 148 VAL A N 1
ATOM 1133 C CA . VAL A 1 148 ? 1.275 8.936 -17.439 1.00 53.69 148 VAL A CA 1
ATOM 1134 C C . VAL A 1 148 ? 0.063 8.086 -17.052 1.00 53.69 148 VAL A C 1
ATOM 1136 O O . VAL A 1 148 ? 0.216 7.129 -16.289 1.00 53.69 148 VAL A O 1
ATOM 1139 N N . PRO A 1 149 ? -1.166 8.448 -17.467 1.00 52.34 149 PRO A N 1
ATOM 1140 C CA . PRO A 1 149 ? -2.331 7.626 -17.178 1.00 52.34 149 PRO A CA 1
ATOM 1141 C C . PRO A 1 149 ? -2.148 6.253 -17.828 1.00 52.34 149 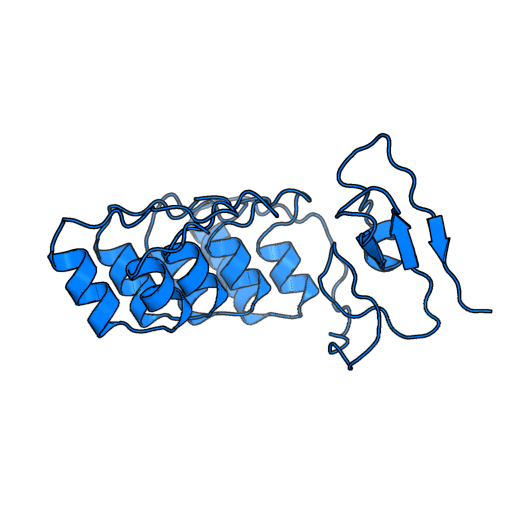PRO A C 1
ATOM 1143 O O . PRO A 1 149 ? -1.648 6.183 -18.951 1.00 52.34 149 PRO A O 1
ATOM 1146 N N . ASN A 1 150 ? -2.600 5.184 -17.161 1.00 50.22 150 ASN A N 1
ATOM 1147 C CA . ASN A 1 150 ? -2.771 3.873 -17.791 1.00 50.22 150 ASN A CA 1
ATOM 1148 C C . ASN A 1 150 ? -3.773 4.019 -18.944 1.00 50.22 150 ASN A C 1
ATOM 1150 O O . ASN A 1 150 ? -4.986 3.923 -18.759 1.00 50.22 150 ASN A O 1
ATOM 1154 N N . THR A 1 151 ? -3.262 4.330 -20.129 1.00 50.44 151 THR A N 1
ATOM 1155 C CA . THR A 1 151 ? -4.012 4.283 -21.377 1.00 50.44 151 THR A CA 1
ATOM 1156 C C . THR A 1 151 ? -3.978 2.837 -21.853 1.00 50.44 151 THR A C 1
ATOM 1158 O O . THR A 1 151 ? -2.946 2.174 -21.786 1.00 50.44 151 THR A O 1
ATOM 1161 N N . LEU A 1 152 ? -5.155 2.313 -22.200 1.00 44.12 152 LEU A N 1
ATOM 1162 C CA . LEU A 1 152 ? -5.382 0.891 -22.443 1.00 44.12 152 LEU A CA 1
ATOM 1163 C C . LEU A 1 152 ? -4.364 0.309 -23.440 1.00 44.12 152 LEU A C 1
ATOM 1165 O O . LEU A 1 152 ? -4.330 0.736 -24.591 1.00 44.12 152 LEU A O 1
ATOM 1169 N N . GLY A 1 153 ? -3.621 -0.713 -23.004 1.00 54.31 153 GLY A N 1
ATOM 1170 C CA . GLY A 1 153 ? -2.865 -1.614 -23.882 1.00 54.31 153 GLY A CA 1
ATOM 1171 C C . GLY A 1 153 ? -1.339 -1.518 -23.822 1.00 54.31 153 GLY A C 1
ATOM 1172 O O . GLY A 1 153 ? -0.692 -2.220 -24.590 1.00 54.31 153 GLY A O 1
ATOM 1173 N N . LEU A 1 154 ? -0.770 -0.690 -22.941 1.00 62.34 154 LEU A N 1
ATOM 1174 C CA . LEU A 1 154 ? 0.682 -0.528 -22.785 1.00 62.34 154 LEU A CA 1
ATOM 1175 C C . LEU A 1 154 ? 1.168 -1.160 -21.484 1.00 62.34 154 LEU A C 1
ATOM 1177 O O . LEU A 1 154 ? 0.459 -1.090 -20.478 1.00 62.34 154 LEU A O 1
ATOM 1181 N N . GLY A 1 155 ? 2.357 -1.772 -21.513 1.00 73.38 155 GLY A N 1
ATOM 1182 C CA . GLY A 1 155 ? 3.016 -2.303 -20.318 1.00 73.38 155 GLY A CA 1
ATOM 1183 C C . GLY A 1 155 ? 3.135 -1.232 -19.231 1.00 73.38 155 GLY A C 1
ATOM 1184 O O . GLY A 1 155 ? 3.164 -0.031 -19.513 1.00 73.38 155 GLY A O 1
ATOM 1185 N N . TYR A 1 156 ? 3.165 -1.643 -17.970 1.00 83.44 156 TYR A N 1
ATOM 1186 C CA . TYR A 1 156 ? 3.341 -0.741 -16.835 1.00 83.44 156 TYR A CA 1
ATOM 1187 C C . TYR A 1 156 ? 4.609 -1.122 -16.085 1.00 83.44 156 TYR A C 1
ATOM 1189 O O . TYR A 1 156 ? 5.058 -2.254 -16.124 1.00 83.44 156 TYR A O 1
ATOM 1197 N N . CYS A 1 157 ? 5.202 -0.160 -15.395 1.00 85.62 157 CYS A N 1
ATOM 1198 C CA . CYS A 1 157 ? 6.363 -0.431 -14.564 1.00 85.62 157 CYS A CA 1
ATOM 1199 C C . CYS A 1 157 ? 5.912 -1.070 -13.244 1.00 85.62 157 CYS A C 1
ATOM 1201 O O . CYS A 1 157 ? 5.221 -0.405 -12.478 1.00 85.62 157 CYS A O 1
ATOM 1203 N N . ASP A 1 158 ? 6.344 -2.280 -12.901 1.00 84.38 158 ASP A N 1
ATOM 1204 C CA . ASP A 1 158 ? 6.045 -2.933 -11.614 1.00 84.38 158 ASP A CA 1
ATOM 1205 C C . ASP A 1 158 ? 6.637 -2.184 -10.407 1.00 84.38 158 ASP A C 1
ATOM 1207 O O . ASP A 1 158 ? 6.197 -2.337 -9.264 1.00 84.38 158 ASP A O 1
ATOM 1211 N N . ILE A 1 159 ? 7.611 -1.301 -10.651 1.00 82.19 159 ILE A N 1
ATOM 1212 C CA . ILE A 1 159 ? 8.259 -0.502 -9.605 1.00 82.19 159 ILE A CA 1
ATOM 1213 C C . ILE A 1 159 ? 7.498 0.789 -9.298 1.00 82.19 159 ILE A C 1
ATOM 1215 O O . ILE A 1 159 ? 7.399 1.165 -8.133 1.00 82.19 159 ILE A O 1
ATOM 1219 N N . CYS A 1 160 ? 6.969 1.510 -10.287 1.00 79.88 160 CYS A N 1
ATOM 1220 C CA . CYS A 1 160 ? 6.222 2.750 -10.019 1.00 79.88 160 CYS A CA 1
ATOM 1221 C C . CYS A 1 160 ? 4.734 2.682 -10.349 1.00 79.88 160 CYS A C 1
ATOM 1223 O O . CYS A 1 160 ? 4.018 3.630 -10.042 1.00 79.88 160 CYS A O 1
ATOM 1225 N N . ILE A 1 161 ? 4.277 1.583 -10.948 1.00 79.44 161 ILE A N 1
ATOM 1226 C CA . ILE A 1 161 ? 2.883 1.287 -11.313 1.00 79.44 161 ILE A CA 1
ATOM 1227 C C . ILE A 1 161 ? 2.314 2.351 -12.277 1.00 79.44 161 ILE A C 1
ATOM 1229 O O . ILE A 1 161 ? 1.108 2.539 -12.417 1.00 79.44 161 ILE A O 1
ATOM 1233 N N . LEU A 1 162 ? 3.207 3.074 -12.960 1.00 79.56 162 LEU A N 1
ATOM 1234 C CA . LEU A 1 162 ? 2.866 4.004 -14.033 1.00 79.56 162 LEU A CA 1
ATOM 1235 C C . LEU A 1 162 ? 2.966 3.271 -15.367 1.00 79.56 162 LEU A C 1
ATOM 1237 O O . LEU A 1 162 ? 3.846 2.423 -15.538 1.00 79.56 162 LEU A O 1
ATOM 1241 N N . GLY A 1 163 ? 2.097 3.637 -16.308 1.00 80.31 163 GLY A N 1
ATOM 1242 C CA . GLY A 1 163 ? 2.179 3.152 -17.679 1.00 80.31 163 GLY A CA 1
ATOM 1243 C C 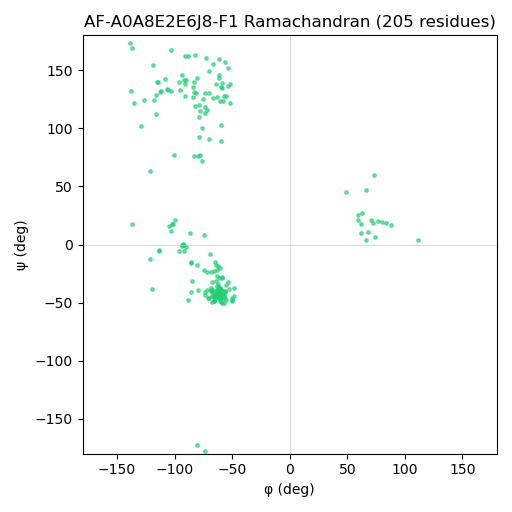. GLY A 1 163 ? 3.516 3.537 -18.311 1.00 80.31 163 GLY A C 1
ATOM 1244 O O . GLY A 1 163 ? 3.977 4.672 -18.162 1.00 80.31 163 GLY A O 1
ATOM 1245 N N . ILE A 1 164 ? 4.135 2.589 -19.006 1.00 83.31 164 ILE A N 1
ATOM 1246 C CA . ILE A 1 164 ? 5.322 2.817 -19.823 1.00 83.31 164 ILE A CA 1
ATOM 1247 C C . ILE A 1 164 ? 4.822 3.373 -21.166 1.00 83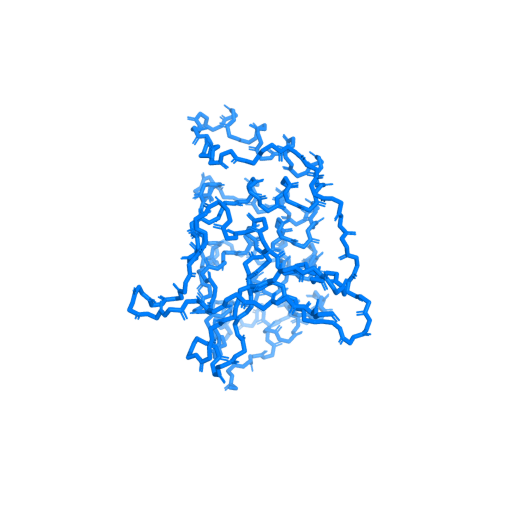.31 164 ILE A C 1
ATOM 1249 O O . ILE A 1 164 ? 4.023 2.713 -21.834 1.00 83.31 164 ILE A O 1
ATOM 1253 N N . PRO A 1 165 ? 5.209 4.599 -21.568 1.00 78.56 165 PRO A N 1
ATOM 1254 C CA . PRO A 1 165 ? 4.766 5.153 -22.846 1.00 78.56 165 PRO A CA 1
ATOM 1255 C C . PRO A 1 165 ? 5.248 4.301 -24.032 1.00 78.56 165 PRO A C 1
ATOM 1257 O O . PRO A 1 165 ? 6.362 3.783 -24.003 1.00 78.56 165 PRO A O 1
ATOM 1260 N N . LEU A 1 166 ? 4.439 4.206 -25.095 1.00 78.19 166 LEU A N 1
ATOM 1261 C CA . LEU A 1 166 ? 4.826 3.534 -26.347 1.00 78.19 166 LEU A CA 1
ATOM 1262 C C . LEU A 1 166 ? 6.158 4.058 -26.882 1.00 78.19 166 LEU A C 1
ATOM 1264 O O . LEU A 1 166 ? 6.381 5.272 -26.897 1.00 78.19 166 LEU A O 1
ATOM 1268 N N . GLY A 1 167 ? 7.006 3.147 -27.364 1.00 78.25 167 GLY A N 1
ATOM 1269 C CA . GLY A 1 167 ? 8.303 3.489 -27.942 1.00 78.25 167 GLY A CA 1
ATOM 1270 C C . GLY A 1 167 ? 9.323 4.033 -26.940 1.00 78.25 167 GLY A C 1
ATOM 1271 O O . GLY A 1 167 ? 10.351 4.565 -27.352 1.00 78.25 167 GLY A O 1
ATOM 1272 N N . GLN A 1 168 ? 9.058 3.954 -25.630 1.00 82.94 168 GLN A N 1
ATOM 1273 C CA . GLN A 1 168 ? 10.069 4.243 -24.616 1.00 82.94 168 GLN A CA 1
ATOM 1274 C C . GLN A 1 168 ? 10.818 2.972 -24.211 1.00 82.94 168 GLN A C 1
ATOM 1276 O O . GLN A 1 168 ? 10.192 1.922 -24.054 1.00 82.94 168 GLN A O 1
ATOM 1281 N N . PRO A 1 169 ? 12.140 3.066 -23.971 1.00 88.62 169 PRO A N 1
ATOM 1282 C CA . PRO A 1 169 ? 12.906 1.953 -23.440 1.00 88.62 169 PRO A CA 1
ATOM 1283 C C . PRO A 1 169 ? 12.360 1.502 -22.085 1.00 88.62 169 PRO A C 1
ATOM 1285 O O . PRO A 1 169 ? 12.155 2.314 -21.173 1.00 88.62 169 PRO A O 1
ATOM 1288 N N . TYR A 1 170 ? 12.225 0.193 -21.921 1.00 90.69 170 TYR A N 1
ATOM 1289 C CA . TYR A 1 170 ? 11.938 -0.431 -20.635 1.00 90.69 170 TYR A CA 1
ATOM 1290 C C . TYR A 1 170 ? 12.788 -1.681 -20.430 1.00 90.69 170 TYR A C 1
ATOM 1292 O O . TYR A 1 170 ? 13.495 -2.138 -21.326 1.00 90.69 170 TYR A O 1
ATOM 1300 N N . TYR A 1 171 ? 12.779 -2.194 -19.208 1.00 92.25 171 TYR A N 1
ATOM 1301 C CA . TYR A 1 171 ? 13.557 -3.348 -18.794 1.00 92.25 171 TYR A CA 1
ATOM 1302 C C . TYR A 1 171 ? 12.613 -4.451 -18.355 1.00 92.25 171 TYR A C 1
ATOM 1304 O O . TYR A 1 171 ? 11.820 -4.237 -17.451 1.00 92.25 171 TYR A O 1
ATOM 1312 N N . HIS A 1 172 ? 12.733 -5.625 -18.950 1.00 91.69 172 HIS A N 1
ATOM 1313 C CA . HIS A 1 172 ? 11.853 -6.754 -18.698 1.00 91.69 172 HIS A CA 1
ATOM 1314 C C . HIS A 1 172 ? 12.620 -7.914 -18.066 1.00 91.69 172 HIS A C 1
ATOM 1316 O O . HIS A 1 172 ? 13.746 -8.233 -18.471 1.00 91.69 172 HIS A O 1
ATOM 1322 N N . CYS A 1 173 ? 11.998 -8.585 -17.103 1.00 90.38 173 CYS A N 1
ATOM 1323 C CA . CYS A 1 173 ? 12.472 -9.843 -16.548 1.00 90.38 173 CYS A CA 1
ATOM 1324 C C . CYS A 1 173 ? 11.471 -10.965 -16.836 1.00 90.38 173 CYS A C 1
ATOM 1326 O O . CYS A 1 173 ? 10.417 -11.041 -16.213 1.00 90.38 173 CYS A O 1
ATOM 1328 N N . GLY A 1 174 ? 11.869 -11.923 -17.676 1.00 87.69 174 GLY A N 1
ATOM 1329 C CA . GLY A 1 174 ? 11.053 -13.099 -18.004 1.00 87.69 174 GLY A CA 1
ATOM 1330 C C . GLY A 1 174 ? 10.965 -14.170 -16.903 1.00 87.69 174 GLY A C 1
ATOM 1331 O O . GLY A 1 174 ? 10.475 -15.264 -17.166 1.00 87.69 174 GLY A O 1
ATOM 1332 N N . LEU A 1 175 ? 11.472 -13.899 -15.693 1.00 88.44 175 LEU A N 1
ATOM 1333 C CA . LEU A 1 175 ? 11.481 -14.839 -14.558 1.00 88.44 175 LEU A CA 1
ATOM 1334 C C . LEU A 1 175 ? 10.708 -14.309 -13.342 1.00 88.44 175 LEU A C 1
ATOM 1336 O O . LEU A 1 175 ? 10.033 -15.074 -12.654 1.00 88.44 175 LEU A O 1
ATOM 1340 N N . CYS A 1 176 ? 10.798 -13.007 -13.061 1.00 83.94 176 CYS A N 1
ATOM 1341 C CA . CYS A 1 176 ? 10.021 -12.364 -12.002 1.00 83.94 176 CYS A CA 1
ATOM 1342 C C . CYS A 1 176 ? 8.538 -12.300 -12.386 1.00 83.94 176 CYS A C 1
ATOM 1344 O O . CYS A 1 176 ? 8.212 -12.192 -13.562 1.00 83.94 176 CYS A O 1
ATOM 1346 N N . ASN A 1 177 ? 7.647 -12.346 -11.392 1.00 79.31 177 ASN A N 1
ATOM 1347 C CA . ASN A 1 177 ? 6.199 -12.187 -11.579 1.00 79.31 177 ASN A CA 1
ATOM 1348 C C . ASN A 1 177 ? 5.609 -13.062 -12.710 1.00 79.31 177 ASN A C 1
ATOM 1350 O O . ASN A 1 177 ? 4.844 -12.600 -13.546 1.00 79.31 177 ASN A O 1
ATOM 1354 N N . SER A 1 178 ? 5.99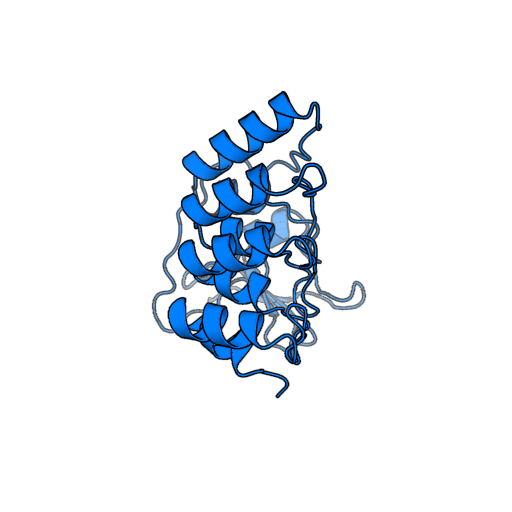9 -14.340 -12.774 1.00 82.75 178 SER A N 1
ATOM 1355 C CA . SER A 1 178 ? 5.585 -15.266 -13.849 1.00 82.75 178 SER A CA 1
ATOM 1356 C C . SER A 1 178 ? 5.987 -14.826 -15.266 1.00 82.75 178 SER A C 1
ATOM 1358 O O . SER A 1 178 ? 5.360 -15.233 -16.241 1.00 82.75 178 SER A O 1
ATOM 1360 N N . GLY A 1 179 ? 7.048 -14.025 -15.373 1.00 82.56 179 GLY A N 1
ATOM 1361 C CA . GLY A 1 179 ? 7.538 -13.464 -16.626 1.00 82.56 179 GLY A CA 1
ATOM 1362 C C . GLY A 1 179 ? 6.827 -12.188 -17.061 1.00 82.56 179 GLY A C 1
ATOM 1363 O O . GLY A 1 179 ? 6.916 -11.846 -18.230 1.00 82.56 179 GLY A O 1
ATOM 1364 N N . ASP A 1 180 ? 6.135 -11.504 -16.151 1.00 83.75 180 ASP A N 1
ATOM 1365 C CA . ASP A 1 180 ? 5.460 -10.223 -16.385 1.00 83.75 180 ASP A CA 1
ATOM 1366 C C . ASP A 1 180 ? 6.015 -9.173 -15.413 1.00 83.75 180 ASP A C 1
ATOM 1368 O O . ASP A 1 180 ? 5.346 -8.748 -14.473 1.00 83.75 180 ASP A O 1
ATOM 1372 N N . PHE A 1 181 ? 7.311 -8.876 -15.541 1.00 87.38 181 PHE A N 1
ATOM 1373 C CA . PHE A 1 181 ? 7.994 -7.919 -14.675 1.00 87.38 181 PHE A CA 1
ATOM 1374 C C . PHE A 1 181 ? 8.753 -6.883 -15.495 1.00 87.38 181 PHE A C 1
ATOM 1376 O O . PHE A 1 181 ? 9.858 -7.151 -15.979 1.00 87.38 181 PHE A O 1
ATOM 1383 N N . ASP A 1 182 ? 8.170 -5.698 -15.600 1.00 90.62 182 ASP A N 1
ATOM 1384 C CA . ASP A 1 182 ? 8.653 -4.583 -16.395 1.00 90.62 182 ASP A CA 1
ATOM 1385 C C . ASP A 1 182 ? 9.071 -3.406 -15.507 1.00 90.62 182 ASP A C 1
ATOM 1387 O O . ASP A 1 182 ? 8.428 -3.036 -14.527 1.00 90.62 182 ASP A O 1
ATOM 1391 N N . ILE A 1 183 ? 10.175 -2.758 -15.861 1.00 89.00 183 ILE A N 1
ATOM 1392 C CA . ILE A 1 183 ? 10.709 -1.588 -15.173 1.00 89.00 183 ILE A CA 1
ATOM 1393 C C . ILE A 1 183 ? 10.908 -0.474 -16.197 1.00 89.00 183 ILE A C 1
ATOM 1395 O O . ILE A 1 183 ? 11.634 -0.634 -17.178 1.00 89.00 183 ILE A O 1
ATOM 1399 N N . CYS A 1 184 ? 10.310 0.694 -15.962 1.00 88.25 184 CYS A N 1
ATOM 1400 C CA . CYS A 1 184 ? 10.581 1.866 -16.792 1.00 88.25 184 CYS A CA 1
ATOM 1401 C C . CYS A 1 184 ? 12.032 2.346 -16.624 1.00 88.25 184 CYS A C 1
ATOM 1403 O O . CYS A 1 184 ? 12.645 2.161 -15.570 1.00 88.25 184 CYS A O 1
ATOM 1405 N N . LEU A 1 185 ? 12.561 3.031 -17.642 1.00 86.44 185 LEU A N 1
ATOM 1406 C CA . LEU A 1 185 ? 13.920 3.580 -17.627 1.00 86.44 185 LEU A CA 1
ATOM 1407 C C . LEU A 1 185 ? 14.243 4.360 -16.340 1.00 86.44 185 LEU A C 1
ATOM 1409 O O . LEU A 1 185 ? 15.300 4.163 -15.748 1.00 86.44 185 LEU A O 1
ATOM 1413 N N . GLU A 1 186 ? 13.321 5.206 -15.880 1.00 82.75 186 GLU A N 1
ATOM 1414 C CA . GLU A 1 186 ? 13.507 6.017 -14.671 1.00 82.75 186 GLU A CA 1
ATOM 1415 C C . GLU A 1 186 ? 13.682 5.156 -13.413 1.00 82.75 186 GLU A C 1
ATOM 1417 O O . GLU A 1 186 ? 14.563 5.418 -12.597 1.00 82.75 186 GLU A O 1
ATOM 1422 N N . CYS A 1 187 ? 12.872 4.102 -13.258 1.00 82.56 187 CYS A N 1
ATOM 1423 C CA . CYS A 1 187 ? 12.980 3.186 -12.125 1.00 82.56 187 CYS A CA 1
ATOM 1424 C C . CYS A 1 187 ? 14.273 2.365 -12.183 1.00 82.56 187 CYS A C 1
ATOM 1426 O O . CYS A 1 187 ? 14.912 2.159 -11.153 1.00 82.56 187 CYS A O 1
ATOM 1428 N N . PHE A 1 188 ? 14.704 1.949 -13.373 1.00 85.44 188 PHE A N 1
ATOM 1429 C CA . PHE A 1 188 ? 15.986 1.267 -13.534 1.00 85.44 188 PHE A CA 1
ATOM 1430 C C . PHE A 1 188 ? 17.169 2.178 -13.160 1.00 85.44 188 PHE A C 1
ATOM 1432 O O . PHE A 1 188 ? 18.068 1.763 -12.431 1.00 85.44 188 PHE A O 1
ATOM 1439 N N . GLN A 1 189 ? 17.147 3.447 -13.584 1.00 83.75 189 GLN A N 1
ATOM 1440 C CA . GLN A 1 189 ? 18.209 4.422 -13.296 1.00 83.75 189 GLN A CA 1
ATOM 1441 C C . GLN A 1 189 ? 18.400 4.706 -11.799 1.00 83.75 189 GLN A C 1
ATOM 1443 O O . GLN A 1 189 ? 19.516 5.006 -11.378 1.00 83.75 189 GLN A O 1
ATOM 1448 N N . ILE A 1 190 ? 17.347 4.575 -10.987 1.00 74.50 190 ILE A N 1
ATOM 1449 C CA . ILE A 1 190 ? 17.429 4.718 -9.522 1.00 74.50 190 ILE A CA 1
ATOM 1450 C C . ILE A 1 190 ? 17.815 3.413 -8.803 1.00 74.50 190 ILE A C 1
ATOM 1452 O O . ILE A 1 190 ? 17.747 3.344 -7.577 1.00 74.50 190 ILE A O 1
ATOM 1456 N N . GLY A 1 191 ? 18.226 2.379 -9.544 1.00 78.06 191 GLY A N 1
ATOM 1457 C CA . GLY A 1 191 ? 18.705 1.112 -8.993 1.00 78.06 191 GLY A CA 1
ATOM 1458 C C . GLY A 1 191 ? 17.614 0.073 -8.733 1.00 78.06 191 GLY A C 1
ATOM 1459 O O . GLY A 1 191 ? 17.853 -0.882 -7.987 1.00 78.06 191 GLY A O 1
ATOM 1460 N N . ALA A 1 192 ? 16.421 0.229 -9.320 1.00 82.88 192 ALA A N 1
ATOM 1461 C CA . ALA A 1 192 ? 15.434 -0.839 -9.269 1.00 82.88 192 ALA A CA 1
ATOM 1462 C C . ALA A 1 192 ? 15.947 -2.076 -10.017 1.00 82.88 192 ALA A C 1
ATOM 1464 O O . ALA A 1 192 ? 16.545 -1.983 -11.089 1.00 82.88 192 ALA A O 1
ATOM 1465 N N . HIS A 1 193 ? 15.708 -3.234 -9.418 1.00 85.00 193 HIS A N 1
ATOM 1466 C CA . HIS A 1 193 ? 16.191 -4.524 -9.880 1.00 85.00 193 HIS A CA 1
ATOM 1467 C C . HIS A 1 193 ? 15.087 -5.571 -9.725 1.00 85.00 193 HIS A C 1
ATOM 1469 O O . HIS A 1 193 ? 14.007 -5.301 -9.193 1.00 85.00 193 HIS A O 1
ATOM 1475 N N . CYS A 1 194 ? 15.359 -6.765 -10.237 1.00 83.44 194 CYS A N 1
ATOM 1476 C CA . CYS A 1 194 ? 14.508 -7.931 -10.064 1.00 83.44 194 CYS A CA 1
ATOM 1477 C C . CYS A 1 194 ? 14.257 -8.253 -8.586 1.00 83.44 194 CYS A C 1
ATOM 1479 O O . CYS A 1 194 ? 15.074 -7.945 -7.725 1.00 83.44 194 CYS A O 1
ATOM 1481 N N . LEU A 1 195 ? 13.160 -8.964 -8.315 1.00 78.75 195 LEU A N 1
ATOM 1482 C CA . LEU A 1 195 ? 12.862 -9.513 -6.986 1.00 78.75 195 LEU A CA 1
ATOM 1483 C C . LEU A 1 195 ? 13.963 -10.461 -6.477 1.00 78.75 195 LEU A C 1
ATOM 1485 O O . LEU A 1 195 ? 14.173 -10.582 -5.274 1.00 78.75 195 LEU A O 1
ATOM 1489 N N . ASP A 1 196 ? 14.667 -11.117 -7.402 1.00 79.38 196 ASP A N 1
ATOM 1490 C CA . ASP A 1 196 ? 15.832 -11.951 -7.133 1.00 79.38 196 ASP A CA 1
ATOM 1491 C C . ASP A 1 196 ? 17.073 -11.342 -7.805 1.00 79.38 196 ASP A C 1
ATOM 1493 O O . ASP A 1 196 ? 17.071 -11.061 -9.006 1.00 79.38 196 ASP A O 1
ATOM 1497 N N . ASN A 1 197 ? 18.151 -11.170 -7.037 1.00 82.25 197 ASN A N 1
ATOM 1498 C CA . ASN A 1 197 ? 19.415 -10.599 -7.516 1.00 82.25 197 ASN A CA 1
ATOM 1499 C C . ASN A 1 197 ? 20.130 -11.465 -8.570 1.00 82.25 197 ASN A C 1
ATOM 1501 O O . ASN A 1 197 ? 21.059 -10.989 -9.220 1.00 82.25 197 ASN A O 1
ATOM 1505 N N . SER A 1 198 ? 19.742 -12.733 -8.728 1.00 87.06 198 SER A N 1
ATOM 1506 C CA . SER A 1 198 ? 20.259 -13.629 -9.768 1.00 87.06 198 SER A CA 1
ATOM 1507 C C . SER A 1 198 ? 19.608 -13.413 -11.136 1.00 87.06 198 SER A C 1
ATOM 1509 O O . SER A 1 198 ? 20.155 -13.848 -12.151 1.00 87.06 198 SER A O 1
ATOM 1511 N N . HIS A 1 199 ? 18.454 -12.744 -11.192 1.00 88.62 199 HIS A N 1
ATOM 1512 C CA . HIS A 1 199 ? 17.748 -12.494 -12.441 1.00 88.62 199 HIS A CA 1
ATOM 1513 C C . HIS A 1 199 ? 18.347 -11.305 -13.199 1.00 88.62 199 HIS A C 1
ATOM 1515 O O . HIS A 1 199 ? 18.715 -10.286 -12.616 1.00 88.62 199 HIS A 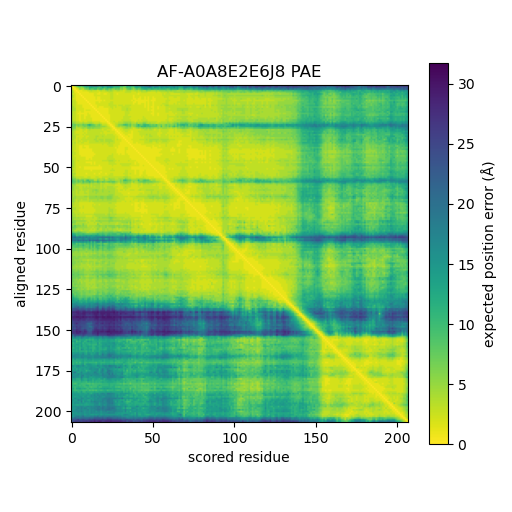O 1
ATOM 1521 N N . VAL A 1 200 ? 18.370 -11.406 -14.528 1.00 88.12 200 VAL A N 1
ATOM 1522 C CA . VAL A 1 200 ? 18.881 -10.355 -15.416 1.00 88.12 200 VAL A CA 1
ATOM 1523 C C . VAL A 1 200 ? 17.717 -9.643 -16.100 1.00 88.12 200 VAL A C 1
ATOM 1525 O O . VAL A 1 200 ? 16.813 -10.288 -16.630 1.00 88.12 200 VAL A O 1
ATOM 1528 N N . LEU A 1 201 ? 17.759 -8.311 -16.094 1.00 90.50 201 LEU A N 1
ATOM 1529 C CA . LEU A 1 201 ? 16.835 -7.460 -16.839 1.00 90.50 201 LEU A CA 1
ATOM 1530 C C . LEU A 1 201 ? 17.320 -7.300 -18.282 1.00 90.50 201 LEU A C 1
ATOM 1532 O O . LEU A 1 201 ? 18.460 -6.896 -18.516 1.00 90.50 201 LEU A O 1
ATOM 1536 N N . ALA A 1 202 ? 16.448 -7.581 -19.244 1.00 91.25 202 ALA A N 1
ATOM 1537 C CA . ALA A 1 202 ? 16.690 -7.321 -20.657 1.00 91.25 202 ALA A CA 1
ATOM 1538 C C . ALA A 1 202 ? 16.079 -5.970 -21.043 1.00 91.25 202 ALA A C 1
ATOM 1540 O O . ALA A 1 202 ? 14.935 -5.690 -20.699 1.00 91.25 202 ALA A O 1
ATOM 1541 N N . LYS A 1 203 ? 16.837 -5.130 -21.752 1.00 92.38 203 LYS A N 1
ATOM 1542 C CA . LYS A 1 203 ? 16.348 -3.844 -22.257 1.00 92.38 203 LYS A CA 1
ATOM 1543 C C . LYS A 1 203 ? 15.554 -4.066 -23.548 1.00 92.38 203 LYS A C 1
ATOM 1545 O O . LYS A 1 203 ? 16.064 -4.714 -24.458 1.00 92.38 203 LYS A O 1
ATOM 1550 N N . TYR A 1 204 ? 14.355 -3.503 -23.617 1.00 87.06 204 TYR A N 1
ATOM 1551 C CA . TYR A 1 204 ? 13.485 -3.489 -24.788 1.00 87.06 204 TYR A CA 1
ATOM 1552 C C . TYR A 1 204 ? 13.364 -2.059 -25.307 1.00 87.06 204 TYR A C 1
ATOM 1554 O O . TYR A 1 204 ? 13.126 -1.132 -24.534 1.00 87.06 204 TYR A O 1
ATOM 1562 N N . GLU A 1 205 ? 13.557 -1.896 -26.611 1.00 83.38 205 GLU A N 1
ATOM 1563 C CA . GLU A 1 205 ? 13.393 -0.653 -27.364 1.00 83.38 205 GLU A CA 1
ATOM 1564 C C . GLU A 1 205 ? 12.625 -1.024 -28.635 1.00 83.38 205 GLU A C 1
ATOM 1566 O O . GLU A 1 205 ? 13.075 -1.907 -29.363 1.00 83.38 205 GLU A O 1
ATOM 1571 N N . ASP A 1 206 ? 11.457 -0.418 -28.868 1.00 64.75 206 ASP A N 1
ATOM 1572 C CA . ASP A 1 206 ? 10.772 -0.559 -30.158 1.00 64.75 206 ASP A CA 1
ATOM 1573 C C . ASP A 1 206 ? 11.633 0.134 -31.234 1.00 64.75 206 ASP A C 1
ATOM 1575 O O . ASP A 1 206 ? 12.015 1.295 -31.055 1.00 64.75 206 ASP A O 1
ATOM 1579 N N . GLU A 1 207 ? 11.970 -0.585 -32.313 1.00 54.03 207 GLU A N 1
ATOM 1580 C CA . GLU A 1 207 ? 12.668 -0.050 -33.502 1.00 54.03 207 GLU A CA 1
ATOM 1581 C C . GLU A 1 207 ? 11.775 0.858 -34.362 1.00 54.03 207 GLU A C 1
ATOM 1583 O O . GLU A 1 207 ? 10.584 0.520 -34.572 1.00 54.03 207 GLU A O 1
#

Solvent-accessible surface area (backbone atoms only — not comparable to full-atom values): 11722 Å² total; per-residue (Å²): 134,45,77,45,76,55,34,55,21,22,57,70,49,36,40,71,57,36,52,53,48,58,72,66,68,80,58,70,69,67,50,46,27,78,49,40,40,27,21,58,32,37,9,24,46,65,42,25,41,72,38,42,51,56,48,58,73,65,74,76,60,73,67,77,48,47,23,70,78,55,30,42,24,24,59,37,33,8,33,61,65,64,23,55,70,34,40,54,48,56,66,67,71,39,97,77,60,65,75,70,48,50,26,75,81,67,47,30,35,59,50,37,13,48,55,68,66,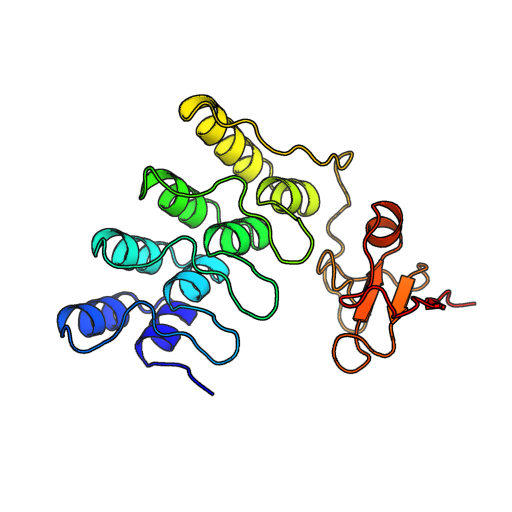34,64,73,52,40,55,48,54,49,52,53,25,63,74,68,72,48,84,74,82,77,76,79,70,85,80,70,61,76,81,50,70,79,58,93,90,55,62,46,11,74,81,76,73,37,37,42,62,87,75,51,54,30,32,37,24,76,68,42,73,90,38,68,33,32,33,33,53,71,49,42,74,76,67,57,73,61,95,46,91,88,57,69,71,44,79,47,66,70,132

Nearest PDB structures (foldseek):
  5et1-assembly2_B  TM=9.427E-01  e=4.633E-06  Mus musculus
  4g8l-assembly3_C  TM=8.783E-01  e=2.831E-05  Homo sapiens
  1mx4-assembly1_A  TM=8.394E-01  e=6.725E-06  Homo sapiens
  4g8k-assembly2_B  TM=8.561E-01  e=1.849E-05  Homo sapiens
  1ihb-assembly1_B  TM=7.828E-01  e=5.656E-05  Homo sapiens

pLDDT: mean 82.84, std 12.22, range [42.72, 96.44]

Organism: NCBI:txid1314670

Secondary structure (DSSP, 8-state):
----HHHHHHHTT-HHHHHHHHHTS-S-TT---TTS--HHHHHHHTT-HHHHHHHHHTS-S-TTPPPSSS---HHHHHHHHT-HHHHHHHHHH-TT--TT---TT---HHHHHHHTT-HHHHHHHHHHHHHHTPPP---PPPS--------TT--B-TTT-PBPPTT--EEEESSGGGG-EEEEHHHHHTT---SSTT--PEEE---

Sequence (207 aa):
MGQTPLSYAAVNGHHAIAAFLLKTGRVNADSRDSCGRTPLWHAAERGHEAVVNLFLDTGKVDVDCKDEEYGDTPLLAAAKNGHVPVLVKLLLAIECVNVNSKDAFHRTPVWWARRNGYPRILDLLQKTAEQKGISICNIDLPAEAARVPNTLGLGYCDICILGIPLGQPYYHCGLCNSGDFDICLECFQIGAHCLDNSHVLAKYEDE

Mean predicted aligned error: 8.42 Å

Foldseek 3Di:
DQADPLLVCLLVLVLVSNLVVVVVVPDDQ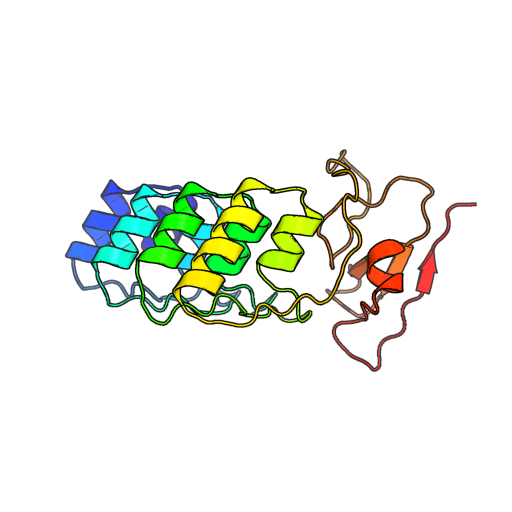CRADPQQAGSLLNNLLNLSLSNNLSSLVVVPYDQCRATNPWGDGSLLSNLLNLNLNSNLCSLPSDLPDDQCRAILQSAGSCNSCQLAVNVSSNVVSVVSCVVNVHDHPCPDDDGDDDQAPCDPDAQAAPQNRGGADPQAKWWFWCPAPVRRHIHGPVCVVSPDDGSDPPTDIDIDGDD

InterPro domains:
  IPR002110 Ankyrin repeat [PF00023] (70-103)
  IPR002110 Ankyrin repeat [PF12796] (2-67)
  IPR002110 Ankyrin repeat [PS50088] (1-25)
  IPR002110 Ankyrin repeat [PS50088] (70-92)
  IPR002110 Ankyrin repeat [SM00248] (1-31)
  IPR002110 Ankyrin repeat [SM00248] (35-65)
  IPR002110 Ankyrin repeat [SM00248] (70-99)
  IPR002110 Ankyrin repeat [SM00248] (105-134)
  IPR036770 Ankyrin repeat-containing domain superfamily [G3DSA:1.25.40.20] (1-146)
  IPR036770 Ankyrin repeat-containing domain superfamily [SSF48403] (2-127)